Protein AF-A0A969V0Q2-F1 (afdb_monomer)

Mean predicted aligned error: 21.65 Å

Radius of gyration: 57.78 Å; Cα contacts (8 Å, |Δi|>4): 168; chains: 1; bounding box: 125×73×154 Å

Secondary structure (DSSP, 8-state):
--HHHHHHHHHHHHHHHHHHHHTGGG-SEEEE-TTSS-EEEE-SHHHHHHHHHHHHHHHHSS-SEEEEEE-TTS-EEEEEE--HHHHHHHHHHHHHHHHHHHHHHHHHHHHHHHHHHHHHHHHHHHHHHHHHHHHHH---EEEEEEEEEESS------TTS---HHHHHHHTS-EEEEEEEEEE--SS-HHHHHHHHHHHHHHHHHHHHS-S-B-TTS-B--HHHHHHHHHHHHHHHHHHHHHHHHHHHHHTT-----PPP----------------

Structure (mmCIF, N/CA/C/O backbone):
data_AF-A0A969V0Q2-F1
#
_entry.id   AF-A0A969V0Q2-F1
#
loop_
_atom_site.group_PDB
_atom_site.id
_atom_site.type_symbol
_atom_site.label_atom_id
_atom_site.label_alt_id
_atom_site.label_comp_id
_atom_site.label_asym_id
_atom_site.label_entity_id
_atom_site.label_seq_id
_atom_site.pdbx_PDB_ins_code
_atom_site.Cartn_x
_atom_site.Cartn_y
_atom_site.Cartn_z
_atom_site.occupancy
_atom_site.B_iso_or_equiv
_atom_site.auth_seq_id
_atom_site.auth_comp_id
_atom_site.auth_asym_id
_atom_site.auth_atom_id
_atom_site.pdbx_PDB_model_num
ATOM 1 N N . MET A 1 1 ? 72.426 48.237 -60.949 1.00 51.53 1 MET A N 1
ATOM 2 C CA . MET A 1 1 ? 72.437 47.057 -60.067 1.00 51.53 1 MET A CA 1
ATOM 3 C C . MET A 1 1 ? 71.497 47.299 -58.905 1.00 51.53 1 MET A C 1
ATOM 5 O O . MET A 1 1 ? 71.882 47.956 -57.954 1.00 51.53 1 MET A O 1
ATOM 9 N N . ASP A 1 2 ? 70.271 46.814 -58.882 1.00 53.62 2 ASP A N 1
ATOM 10 C CA . ASP A 1 2 ? 69.235 46.734 -59.914 1.00 53.62 2 ASP A CA 1
ATOM 11 C C . ASP A 1 2 ? 67.954 46.550 -59.101 1.00 53.62 2 ASP A C 1
ATOM 13 O O . ASP A 1 2 ? 67.663 45.462 -58.613 1.00 53.62 2 ASP A O 1
ATOM 17 N N . ASP A 1 3 ? 67.207 47.634 -58.911 1.00 62.72 3 ASP A N 1
ATOM 18 C CA . ASP A 1 3 ? 65.953 47.656 -58.141 1.00 62.72 3 ASP A CA 1
ATOM 19 C C . ASP A 1 3 ? 64.919 46.655 -58.703 1.00 62.72 3 ASP A C 1
ATOM 21 O O . ASP A 1 3 ? 64.040 46.148 -58.008 1.00 62.72 3 ASP A O 1
ATOM 25 N N . SER A 1 4 ? 65.070 46.319 -59.986 1.00 64.81 4 SER A N 1
ATOM 26 C CA . SER A 1 4 ? 64.317 45.290 -60.696 1.00 64.81 4 SER A CA 1
ATOM 27 C C . SER A 1 4 ? 64.669 43.864 -60.258 1.00 64.81 4 SER A C 1
ATOM 29 O O . SER A 1 4 ? 63.785 43.015 -60.246 1.00 64.81 4 SER A O 1
ATOM 31 N N . GLN A 1 5 ? 65.926 43.588 -59.889 1.00 69.94 5 GLN A N 1
ATOM 32 C CA . GLN A 1 5 ? 66.349 42.269 -59.397 1.00 69.94 5 GLN A CA 1
ATOM 33 C C . GLN A 1 5 ? 65.816 42.021 -57.981 1.00 69.94 5 GLN A C 1
ATOM 35 O O . GLN A 1 5 ? 65.304 40.943 -57.700 1.00 69.94 5 GLN A O 1
ATOM 40 N N . LEU A 1 6 ? 65.816 43.056 -57.136 1.00 70.69 6 LEU A N 1
ATOM 41 C CA . LEU A 1 6 ? 65.281 42.993 -55.773 1.00 70.69 6 LEU A CA 1
ATOM 42 C C . LEU A 1 6 ? 63.767 42.714 -55.758 1.00 70.69 6 LEU A C 1
ATOM 44 O O . LEU A 1 6 ? 63.297 41.851 -55.020 1.00 70.69 6 LEU A O 1
ATOM 48 N N . LYS A 1 7 ? 63.006 43.364 -56.650 1.00 77.38 7 LYS A N 1
ATOM 49 C CA . LYS A 1 7 ? 61.568 43.088 -56.833 1.00 77.38 7 LYS A CA 1
ATOM 50 C C . LYS A 1 7 ? 61.299 41.694 -57.405 1.00 77.38 7 LYS A C 1
ATOM 52 O O . LYS A 1 7 ? 60.293 41.077 -57.059 1.00 77.38 7 LYS A O 1
ATOM 57 N N . LEU A 1 8 ? 62.176 41.193 -58.278 1.00 75.69 8 LEU A N 1
ATOM 58 C CA . LEU A 1 8 ? 62.055 39.846 -58.837 1.00 75.69 8 LEU A CA 1
ATOM 59 C C . LEU A 1 8 ? 62.239 38.779 -57.748 1.00 75.69 8 LEU A C 1
ATOM 61 O O . LEU A 1 8 ? 61.455 37.833 -57.683 1.00 75.69 8 LEU A O 1
ATOM 65 N N . ASP A 1 9 ? 63.216 38.965 -56.861 1.00 80.00 9 ASP A N 1
ATOM 66 C CA . ASP A 1 9 ? 63.478 38.052 -55.747 1.00 80.00 9 ASP A CA 1
ATOM 67 C C . ASP A 1 9 ? 62.336 38.044 -54.720 1.00 80.00 9 ASP A C 1
ATOM 69 O O . ASP A 1 9 ? 61.943 36.978 -54.238 1.00 80.00 9 ASP A O 1
ATOM 73 N N . GLU A 1 10 ? 61.728 39.201 -54.439 1.00 80.81 10 GLU A N 1
ATOM 74 C CA . GLU A 1 10 ? 60.534 39.291 -53.589 1.00 80.81 10 GLU A CA 1
ATOM 75 C C . GLU A 1 10 ? 59.325 38.563 -54.199 1.00 80.81 10 GLU A C 1
ATOM 77 O O . GLU A 1 10 ? 58.624 37.821 -53.501 1.00 80.81 10 GLU A O 1
ATOM 82 N N . ILE A 1 11 ? 59.102 38.709 -55.510 1.00 80.00 11 ILE A N 1
ATOM 83 C CA . ILE A 1 11 ? 58.030 38.003 -56.227 1.00 80.00 11 ILE A CA 1
ATOM 84 C C . ILE A 1 11 ? 58.283 36.492 -56.231 1.00 80.00 11 ILE A C 1
ATOM 86 O O . ILE A 1 11 ? 57.359 35.715 -55.982 1.00 80.00 11 ILE A O 1
ATOM 90 N N . LEU A 1 12 ? 59.523 36.052 -56.452 1.00 80.69 12 LEU A N 1
ATOM 91 C CA . LEU A 1 12 ? 59.890 34.634 -56.399 1.00 80.69 12 LEU A CA 1
ATOM 92 C C . LEU A 1 12 ? 59.726 34.052 -54.989 1.00 80.69 12 LEU A C 1
ATOM 94 O O . LEU A 1 12 ? 59.272 32.915 -54.843 1.00 80.69 12 LEU A O 1
ATOM 98 N N . ALA A 1 13 ? 60.034 34.821 -53.943 1.00 79.06 13 ALA A N 1
ATOM 99 C CA . ALA A 1 13 ? 59.807 34.414 -52.560 1.00 79.06 13 ALA A CA 1
ATOM 100 C C . ALA A 1 13 ? 58.309 34.286 -52.233 1.00 79.06 13 ALA A C 1
ATOM 102 O O . ALA A 1 13 ? 57.905 33.327 -51.567 1.00 79.06 13 ALA A O 1
ATOM 103 N N . LEU A 1 14 ? 57.474 35.206 -52.730 1.00 78.31 14 LEU A N 1
ATOM 104 C CA . LEU A 1 14 ? 56.016 35.129 -52.604 1.00 78.31 14 LEU A CA 1
ATOM 105 C C . LEU A 1 14 ? 55.442 33.934 -53.367 1.00 78.31 14 LEU A C 1
ATOM 107 O O . LEU A 1 14 ? 54.652 33.180 -52.800 1.00 78.31 14 LEU A O 1
ATOM 111 N N . LEU A 1 15 ? 55.886 33.704 -54.604 1.00 75.12 15 LEU A N 1
ATOM 112 C CA . LEU A 1 15 ? 55.474 32.551 -55.405 1.00 75.12 15 LEU A CA 1
ATOM 113 C C . LEU A 1 15 ? 55.859 31.230 -54.738 1.00 75.12 15 LEU A C 1
ATOM 115 O O . LEU A 1 15 ? 55.030 30.329 -54.676 1.00 75.12 15 LEU A O 1
ATOM 119 N N . ARG A 1 16 ? 57.061 31.123 -54.158 1.00 72.94 16 ARG A N 1
ATOM 120 C CA . ARG A 1 16 ? 57.473 29.938 -53.386 1.00 72.94 16 ARG A CA 1
ATOM 121 C C . ARG A 1 16 ? 56.648 29.747 -52.118 1.00 72.94 16 ARG A C 1
ATOM 123 O O . ARG A 1 16 ? 56.310 28.617 -51.786 1.00 72.94 16 ARG A O 1
ATOM 130 N N . ARG A 1 17 ? 56.285 30.821 -51.407 1.00 72.75 17 ARG A N 1
ATOM 131 C CA . ARG A 1 17 ? 55.377 30.719 -50.250 1.00 72.75 17 ARG A CA 1
ATOM 132 C C . ARG A 1 17 ? 53.997 30.241 -50.673 1.00 72.75 17 ARG A C 1
ATOM 134 O O . ARG A 1 17 ? 53.459 29.353 -50.024 1.00 72.75 17 ARG A O 1
ATOM 141 N N . ILE A 1 18 ? 53.445 30.779 -51.757 1.00 66.31 18 ILE A N 1
ATOM 142 C CA . ILE A 1 18 ? 52.151 30.348 -52.295 1.00 66.31 18 ILE A CA 1
ATOM 143 C C . ILE A 1 18 ? 52.229 28.881 -52.744 1.00 66.31 18 ILE A C 1
ATOM 145 O O . ILE A 1 18 ? 51.390 28.087 -52.333 1.00 66.31 18 ILE A O 1
ATOM 149 N N . ALA A 1 19 ? 53.273 28.492 -53.482 1.00 63.47 19 ALA A N 1
ATOM 150 C CA . ALA A 1 19 ? 53.503 27.113 -53.920 1.00 63.47 19 ALA A CA 1
ATOM 151 C C . ALA A 1 19 ? 53.618 26.135 -52.740 1.00 63.47 19 ALA A C 1
ATOM 153 O O . ALA A 1 19 ? 52.960 25.097 -52.745 1.00 63.47 19 ALA A O 1
ATOM 154 N N . LYS A 1 20 ? 54.355 26.509 -51.687 1.00 66.88 20 LYS A N 1
ATOM 155 C CA . LYS A 1 20 ? 54.463 25.732 -50.445 1.00 66.88 20 LYS A CA 1
ATOM 156 C C . LYS A 1 20 ? 53.137 25.649 -49.684 1.00 66.88 20 LYS A C 1
ATOM 158 O O . LYS A 1 20 ? 52.823 24.610 -49.123 1.00 66.88 20 LYS A O 1
ATOM 163 N N . THR A 1 21 ? 52.350 26.725 -49.667 1.00 61.00 21 THR A N 1
ATOM 164 C CA . THR A 1 21 ? 51.043 26.756 -48.978 1.00 61.00 21 THR A CA 1
ATOM 165 C C . THR A 1 21 ? 49.995 25.920 -49.718 1.00 61.00 21 THR A C 1
ATOM 167 O O . THR A 1 21 ? 49.127 25.326 -49.091 1.00 61.00 21 THR A O 1
ATOM 170 N N . ILE A 1 22 ? 50.090 25.851 -51.049 1.00 61.09 22 ILE A N 1
ATOM 171 C CA . ILE A 1 22 ? 49.224 25.034 -51.914 1.00 61.09 22 ILE A CA 1
ATOM 172 C C . ILE A 1 22 ? 49.752 23.586 -52.031 1.00 61.09 22 ILE A C 1
ATOM 174 O O . ILE A 1 22 ? 49.060 22.722 -52.558 1.00 61.09 22 ILE A O 1
ATOM 178 N N . GLY A 1 23 ? 50.950 23.291 -51.514 1.00 59.97 23 GLY A N 1
ATOM 179 C CA . GLY A 1 23 ? 51.536 21.947 -51.522 1.00 59.97 23 GLY A CA 1
ATOM 180 C C . GLY A 1 23 ? 52.038 21.491 -52.895 1.00 59.97 23 GLY A C 1
ATOM 181 O O . GLY A 1 23 ? 52.120 20.296 -53.145 1.00 59.97 23 GLY A O 1
ATOM 182 N N . VAL A 1 24 ? 52.366 22.419 -53.803 1.00 62.16 24 VAL A N 1
ATOM 183 C CA . VAL A 1 24 ? 52.798 22.106 -55.182 1.00 62.16 24 VAL A CA 1
ATOM 184 C C . VAL A 1 24 ? 54.114 21.315 -55.207 1.00 62.16 24 VAL A C 1
ATOM 186 O O . VAL A 1 24 ? 54.301 20.481 -56.087 1.00 62.16 24 VAL A O 1
ATOM 189 N N . ASP A 1 25 ? 54.987 21.526 -54.218 1.00 62.66 25 ASP A N 1
ATOM 190 C CA . ASP A 1 25 ? 56.293 20.858 -54.104 1.00 62.66 25 ASP A CA 1
ATOM 191 C C . ASP A 1 25 ? 56.187 19.352 -53.771 1.00 62.66 25 ASP A C 1
ATOM 193 O O . ASP A 1 25 ? 57.164 18.619 -53.913 1.00 62.66 25 ASP A O 1
ATOM 197 N N . GLU A 1 26 ? 55.017 18.881 -53.324 1.00 64.69 26 GLU A N 1
ATOM 198 C CA . GLU A 1 26 ? 54.773 17.486 -52.921 1.00 64.69 26 GLU A CA 1
ATOM 199 C C . GLU A 1 26 ? 54.197 16.625 -54.064 1.00 64.69 26 GLU A C 1
ATOM 201 O O . GLU A 1 26 ? 53.959 15.428 -53.888 1.00 64.69 26 GLU A O 1
ATOM 206 N N . PHE A 1 27 ? 54.005 17.217 -55.249 1.00 66.75 27 PHE A N 1
ATOM 207 C CA . PHE A 1 27 ? 53.516 16.545 -56.452 1.00 66.75 27 PHE A CA 1
ATOM 208 C C . PHE A 1 27 ? 54.593 16.506 -57.555 1.00 66.75 27 PHE A C 1
ATOM 210 O O . PHE A 1 27 ? 55.380 17.443 -57.683 1.00 66.75 27 PHE A O 1
ATOM 217 N N . PRO A 1 28 ? 54.632 15.457 -58.401 1.00 67.06 28 PRO A N 1
ATOM 218 C CA . PRO A 1 28 ? 53.663 14.366 -58.497 1.00 67.06 28 PRO A CA 1
ATOM 219 C C . PRO A 1 28 ? 53.817 13.287 -57.413 1.00 67.06 28 PRO A C 1
ATOM 221 O O . PRO A 1 28 ? 54.925 12.856 -57.101 1.00 67.06 28 PRO A O 1
ATOM 224 N N . ALA A 1 29 ? 52.686 12.791 -56.904 1.00 69.31 29 ALA A N 1
ATOM 225 C CA . ALA A 1 29 ? 52.623 11.684 -55.950 1.00 69.31 29 ALA A CA 1
ATOM 226 C C . ALA A 1 29 ? 52.113 10.409 -56.639 1.00 69.31 29 ALA A C 1
ATOM 228 O O . ALA A 1 29 ? 51.117 10.440 -57.360 1.00 69.31 29 ALA A O 1
ATOM 229 N N . ASN A 1 30 ? 52.774 9.273 -56.410 1.00 75.38 30 ASN A N 1
ATOM 230 C CA . ASN A 1 30 ? 52.319 7.973 -56.910 1.00 75.38 30 ASN A CA 1
ATOM 231 C C . ASN A 1 30 ? 51.470 7.285 -55.840 1.00 75.38 30 ASN A C 1
ATOM 233 O O . ASN A 1 30 ? 51.997 6.905 -54.795 1.00 75.38 30 ASN A O 1
ATOM 237 N N . LEU A 1 31 ? 50.174 7.112 -56.105 1.00 72.25 31 LEU A N 1
ATOM 238 C CA . LEU A 1 31 ? 49.232 6.474 -55.184 1.00 72.25 31 LEU A CA 1
ATOM 239 C C . LEU A 1 31 ? 48.579 5.247 -55.829 1.00 72.25 31 LEU A C 1
ATOM 241 O O . LEU A 1 31 ? 48.317 5.216 -57.032 1.00 72.25 31 LEU A O 1
ATOM 245 N N . GLN A 1 32 ? 48.307 4.229 -55.015 1.00 72.12 32 GLN A N 1
ATOM 246 C CA . GLN A 1 32 ? 47.619 3.007 -55.430 1.00 72.12 32 GLN A CA 1
ATOM 247 C C . GLN A 1 32 ? 46.122 3.116 -55.112 1.00 72.12 32 GLN A C 1
ATOM 249 O O . GLN A 1 32 ? 45.754 3.598 -54.039 1.00 72.12 32 GLN A O 1
ATOM 254 N N . LEU A 1 33 ? 45.247 2.678 -56.025 1.00 67.38 33 LEU A N 1
ATOM 255 C CA . LEU A 1 33 ? 43.812 2.581 -55.725 1.00 67.38 33 LEU A CA 1
ATOM 256 C C . LEU A 1 33 ? 43.536 1.481 -54.695 1.00 67.38 33 LEU A C 1
ATOM 258 O O . LEU A 1 33 ? 44.076 0.384 -54.793 1.00 67.38 33 LEU A O 1
ATOM 262 N N . LEU A 1 34 ? 42.586 1.727 -53.788 1.00 62.06 34 LEU A N 1
ATOM 263 C CA . LEU A 1 34 ? 42.110 0.712 -52.835 1.00 62.06 34 LEU A CA 1
ATOM 264 C C . LEU A 1 34 ? 41.379 -0.460 -53.517 1.00 62.06 34 LEU A C 1
ATOM 266 O O . LEU A 1 34 ? 41.235 -1.527 -52.931 1.00 62.06 34 LEU A O 1
ATOM 270 N N . THR A 1 35 ? 40.901 -0.266 -54.750 1.00 58.50 35 THR A N 1
ATOM 271 C CA . THR A 1 35 ? 40.083 -1.232 -55.502 1.00 58.50 35 THR A CA 1
ATOM 272 C C . THR A 1 35 ? 40.790 -1.853 -56.718 1.00 58.50 35 THR A C 1
ATOM 274 O O . THR A 1 35 ? 40.138 -2.559 -57.487 1.00 58.50 35 THR A O 1
ATOM 277 N N . GLY A 1 36 ? 42.105 -1.654 -56.906 1.00 58.72 36 GLY A N 1
ATOM 278 C CA . GLY A 1 36 ? 42.845 -2.325 -57.986 1.00 58.72 36 GLY A CA 1
ATOM 279 C C . GLY A 1 36 ? 44.372 -2.164 -57.966 1.00 58.72 36 GLY A C 1
ATOM 280 O O . GLY A 1 36 ? 44.913 -1.237 -57.374 1.00 58.72 36 GLY A O 1
ATOM 281 N N . ASP A 1 37 ? 45.068 -3.044 -58.694 1.00 52.56 37 ASP A N 1
ATOM 282 C CA . ASP A 1 37 ? 46.540 -3.187 -58.699 1.00 52.56 37 ASP A CA 1
ATOM 283 C C . ASP A 1 37 ? 47.300 -2.160 -59.568 1.00 52.56 37 ASP A C 1
ATOM 285 O O . ASP A 1 37 ? 48.420 -2.413 -60.014 1.00 52.56 37 ASP A O 1
ATOM 289 N N . ARG A 1 38 ? 46.709 -0.996 -59.869 1.00 65.25 38 ARG A N 1
ATOM 290 C CA . ARG A 1 38 ? 47.348 0.024 -60.723 1.00 65.25 38 ARG A CA 1
ATOM 291 C C . ARG A 1 38 ? 47.733 1.262 -59.917 1.00 65.25 38 ARG A C 1
ATOM 293 O O . ARG A 1 38 ? 46.874 1.909 -59.322 1.00 65.25 38 ARG A O 1
ATOM 300 N N . ASN A 1 39 ? 49.019 1.611 -59.965 1.00 74.25 39 ASN A N 1
ATOM 301 C CA . ASN A 1 39 ? 49.536 2.877 -59.448 1.00 74.25 39 ASN A CA 1
ATOM 302 C C . ASN A 1 39 ? 49.181 4.009 -60.416 1.00 74.25 39 ASN A C 1
ATOM 304 O O . ASN A 1 39 ? 49.470 3.918 -61.611 1.00 74.25 39 ASN A O 1
ATOM 308 N N . ILE A 1 40 ? 48.564 5.068 -59.896 1.00 75.44 40 ILE A N 1
ATOM 309 C CA . ILE A 1 40 ? 48.252 6.286 -60.643 1.00 75.44 40 ILE A CA 1
ATOM 310 C C . ILE A 1 40 ? 49.154 7.404 -60.125 1.00 75.44 40 ILE A C 1
ATOM 312 O O . ILE A 1 40 ? 49.267 7.628 -58.919 1.00 75.44 40 ILE A O 1
ATOM 316 N N . MET A 1 41 ? 49.806 8.097 -61.055 1.00 78.31 41 MET A N 1
ATOM 317 C CA . MET A 1 41 ? 50.577 9.298 -60.765 1.00 78.31 41 MET A CA 1
ATOM 318 C C . MET A 1 41 ? 49.629 10.495 -60.732 1.00 78.31 41 MET A C 1
ATOM 320 O O . MET A 1 41 ? 48.942 10.760 -61.717 1.00 78.31 41 MET A O 1
ATOM 324 N N . ILE A 1 42 ? 49.592 11.203 -59.608 1.00 76.81 42 ILE A N 1
ATOM 325 C CA . ILE A 1 42 ? 48.764 12.389 -59.406 1.00 76.81 42 ILE A CA 1
ATOM 326 C C . ILE A 1 42 ? 49.667 13.627 -59.484 1.00 76.81 42 ILE A C 1
ATOM 328 O O . ILE A 1 42 ? 50.544 13.774 -58.634 1.00 76.81 42 ILE A O 1
ATOM 332 N N . PRO A 1 43 ? 49.489 14.510 -60.479 1.00 69.88 43 PRO A N 1
ATOM 333 C CA . PRO A 1 43 ? 50.358 15.653 -60.736 1.00 69.88 43 PRO A CA 1
ATOM 334 C C . PRO A 1 43 ? 50.025 16.904 -59.914 1.00 69.88 43 PRO A C 1
ATOM 336 O O . PRO A 1 43 ? 50.841 17.820 -59.881 1.00 69.88 43 PRO A O 1
ATOM 339 N N . ASN A 1 44 ? 48.845 16.999 -59.292 1.00 72.19 44 ASN A N 1
ATOM 340 C CA . ASN A 1 44 ? 48.420 18.205 -58.578 1.00 72.19 44 ASN A CA 1
ATOM 341 C C . ASN A 1 44 ? 47.433 17.911 -57.428 1.00 72.19 44 ASN A C 1
ATOM 343 O O . ASN A 1 44 ? 46.787 16.862 -57.374 1.00 72.19 44 ASN A O 1
ATOM 347 N N . LEU A 1 45 ? 47.295 18.876 -56.513 1.00 70.94 45 LEU A N 1
ATOM 348 C CA . LEU A 1 45 ? 46.423 18.773 -55.339 1.00 70.94 45 LEU A CA 1
ATOM 349 C C . LEU A 1 45 ? 44.926 18.584 -55.676 1.00 70.94 45 LEU A C 1
ATOM 351 O O . LEU A 1 45 ? 44.285 17.754 -55.029 1.00 70.94 45 LEU A O 1
ATOM 355 N N . PRO A 1 46 ? 44.332 19.279 -56.669 1.00 74.69 46 PRO A N 1
ATOM 356 C CA . PRO A 1 46 ? 42.941 19.032 -57.054 1.00 74.69 46 PRO A CA 1
ATOM 357 C C . PRO A 1 46 ? 42.677 17.588 -57.501 1.00 74.69 46 PRO A C 1
ATOM 359 O O . PRO A 1 46 ? 41.653 17.010 -57.136 1.00 74.69 46 PRO A O 1
ATOM 362 N N . GLU A 1 47 ? 43.605 16.975 -58.239 1.00 69.00 47 GLU A N 1
ATOM 363 C CA . GLU A 1 47 ? 43.502 15.570 -58.642 1.00 69.00 47 GLU A CA 1
ATOM 364 C C . GLU A 1 47 ? 43.678 14.613 -57.457 1.00 69.00 47 GLU A C 1
ATOM 366 O O . GLU A 1 47 ? 43.031 13.566 -57.431 1.00 69.00 47 GLU A O 1
ATOM 371 N N . LEU A 1 48 ? 44.456 14.988 -56.434 1.00 73.88 48 LEU A N 1
ATOM 372 C CA . LEU A 1 48 ? 44.529 14.233 -55.179 1.00 73.88 48 LEU A CA 1
ATOM 373 C C . LEU A 1 48 ? 43.197 14.264 -54.426 1.00 73.88 48 LEU A C 1
ATOM 375 O O . LEU A 1 48 ? 42.720 13.225 -53.978 1.00 73.88 48 LEU A O 1
ATOM 379 N N . ILE A 1 49 ? 42.570 15.436 -54.313 1.00 74.12 49 ILE A N 1
ATOM 380 C CA . ILE A 1 49 ? 41.256 15.572 -53.671 1.00 74.12 49 ILE A CA 1
ATOM 381 C C . ILE A 1 49 ? 40.216 14.749 -54.439 1.00 74.12 49 ILE A C 1
ATOM 383 O O . ILE A 1 49 ? 39.463 13.990 -53.832 1.00 74.12 49 ILE A O 1
ATOM 387 N N . LEU A 1 50 ? 40.218 14.823 -55.773 1.00 72.88 50 LEU A N 1
ATOM 388 C CA . LEU A 1 50 ? 39.344 14.007 -56.615 1.00 72.88 50 LEU A CA 1
ATOM 389 C C . LEU A 1 50 ? 39.601 12.505 -56.421 1.00 72.88 50 LEU A C 1
ATOM 391 O O . LEU A 1 50 ? 38.656 11.720 -56.367 1.00 72.88 50 LEU A O 1
ATOM 395 N N . PHE A 1 51 ? 40.864 12.094 -56.298 1.00 74.44 51 PHE A N 1
ATOM 396 C CA . PHE A 1 51 ? 41.243 10.711 -56.024 1.00 74.44 51 PHE A CA 1
ATOM 397 C C . PHE A 1 51 ? 40.742 10.239 -54.656 1.00 74.44 51 PHE A C 1
ATOM 399 O O . PHE A 1 51 ? 40.190 9.143 -54.558 1.00 74.44 51 PHE A O 1
ATOM 406 N N . VAL A 1 52 ? 40.876 11.056 -53.610 1.00 76.00 52 VAL A N 1
ATOM 407 C CA . VAL A 1 52 ? 40.362 10.740 -52.269 1.00 76.00 52 VAL A CA 1
ATOM 408 C C . VAL A 1 52 ? 38.840 10.622 -52.296 1.00 76.00 52 VAL A C 1
ATOM 410 O O . VAL A 1 52 ? 38.309 9.621 -51.824 1.00 76.00 52 VAL A O 1
ATOM 413 N N . VAL A 1 53 ? 38.139 11.570 -52.924 1.00 73.00 53 VAL A N 1
ATOM 414 C CA . VAL A 1 53 ? 36.674 11.531 -53.062 1.00 73.00 53 VAL A CA 1
ATOM 415 C C . VAL A 1 53 ? 36.224 10.291 -53.835 1.00 73.00 53 VAL A C 1
ATOM 417 O O . VAL A 1 53 ? 35.298 9.624 -53.397 1.00 73.00 53 VAL A O 1
ATOM 420 N N . ARG A 1 54 ? 36.907 9.917 -54.925 1.00 67.44 54 ARG A N 1
ATOM 421 C CA . ARG A 1 54 ? 36.605 8.689 -55.682 1.00 67.44 54 ARG A CA 1
ATOM 422 C C . ARG A 1 54 ? 36.849 7.413 -54.886 1.00 67.44 54 ARG A C 1
ATOM 424 O O . ARG A 1 54 ? 36.104 6.459 -55.052 1.00 67.44 54 ARG A O 1
ATOM 431 N N . ASN A 1 55 ? 37.889 7.361 -54.056 1.00 69.06 55 ASN A N 1
ATOM 432 C CA . ASN A 1 55 ? 38.142 6.188 -53.218 1.00 69.06 55 ASN A CA 1
ATOM 433 C C . ASN A 1 55 ? 37.146 6.101 -52.055 1.00 69.06 55 ASN A C 1
ATOM 435 O O . ASN A 1 55 ? 36.709 5.001 -51.731 1.00 69.06 55 ASN A O 1
ATOM 439 N N . ILE A 1 56 ? 36.749 7.237 -51.471 1.00 68.62 56 ILE A N 1
ATOM 440 C CA . ILE A 1 56 ? 35.668 7.289 -50.481 1.00 68.62 56 ILE A CA 1
ATOM 441 C C . ILE A 1 56 ? 34.367 6.828 -51.134 1.00 68.62 56 ILE A C 1
ATOM 443 O O . ILE A 1 56 ? 33.772 5.890 -50.628 1.00 68.62 56 ILE A O 1
ATOM 447 N N . ASP A 1 57 ? 34.002 7.375 -52.296 1.00 63.25 57 ASP A N 1
ATOM 448 C CA . ASP A 1 57 ? 32.822 6.972 -53.072 1.00 63.25 57 ASP A CA 1
ATOM 449 C C . ASP A 1 57 ? 32.878 5.497 -53.508 1.00 63.25 57 ASP A C 1
ATOM 451 O O . ASP A 1 57 ? 31.877 4.797 -53.489 1.00 63.25 57 ASP A O 1
ATOM 455 N N . ALA A 1 58 ? 34.053 4.948 -53.818 1.00 61.81 58 ALA A N 1
ATOM 456 C CA . ALA A 1 58 ? 34.191 3.524 -54.129 1.00 61.81 58 ALA A CA 1
ATOM 457 C C . ALA A 1 58 ? 33.975 2.611 -52.904 1.00 61.81 58 ALA A C 1
ATOM 459 O O . ALA A 1 58 ? 33.513 1.478 -53.067 1.00 61.81 58 ALA A O 1
ATOM 460 N N . VAL A 1 59 ? 34.306 3.085 -51.697 1.00 62.78 59 VAL A N 1
ATOM 461 C CA . VAL A 1 59 ? 34.079 2.378 -50.424 1.00 62.78 59 VAL A CA 1
ATOM 462 C C . VAL A 1 59 ? 32.645 2.585 -49.924 1.00 62.78 59 VAL A C 1
ATOM 464 O O . VAL A 1 59 ? 32.036 1.650 -49.412 1.00 62.78 59 VAL A O 1
ATOM 467 N N . SER A 1 60 ? 32.086 3.781 -50.104 1.00 64.19 60 SER A N 1
ATOM 468 C CA . SER A 1 60 ? 30.748 4.161 -49.650 1.00 64.19 60 SER A CA 1
ATOM 469 C C . SER A 1 60 ? 29.652 3.973 -50.698 1.00 64.19 60 SER A C 1
ATOM 471 O O . SER A 1 60 ? 28.491 4.124 -50.358 1.00 64.19 60 SER A O 1
ATOM 473 N N . GLY A 1 61 ? 29.979 3.680 -51.957 1.00 55.72 61 GLY A N 1
ATOM 474 C CA . GLY A 1 61 ? 29.029 3.645 -53.079 1.00 55.72 61 GLY A CA 1
ATOM 475 C C . GLY A 1 61 ? 28.610 2.244 -53.523 1.00 55.72 61 GLY A C 1
ATOM 476 O O . GLY A 1 61 ? 27.656 2.100 -54.284 1.00 55.72 61 GLY A O 1
ATOM 477 N N . LYS A 1 62 ? 29.269 1.180 -53.043 1.00 59.69 62 LYS A N 1
ATOM 478 C CA . LYS A 1 62 ? 28.837 -0.206 -53.302 1.00 59.69 62 LYS A CA 1
ATOM 479 C C . LYS A 1 62 ? 27.891 -0.696 -52.208 1.00 59.69 62 LYS A C 1
ATOM 481 O O . LYS A 1 62 ? 28.235 -1.577 -51.427 1.00 59.69 62 LYS A O 1
ATOM 486 N N . TRP A 1 63 ? 26.691 -0.125 -52.200 1.00 56.12 63 TRP A N 1
ATOM 487 C CA . TRP A 1 63 ? 25.541 -0.620 -51.445 1.00 56.12 63 TRP A CA 1
ATOM 488 C C . TRP A 1 63 ? 24.445 -1.081 -52.409 1.00 56.12 63 TRP A C 1
ATOM 490 O O . TRP A 1 63 ? 24.272 -0.465 -53.462 1.00 56.12 63 TRP A O 1
ATOM 500 N N . PRO A 1 64 ? 23.687 -2.140 -52.078 1.00 60.16 64 PRO A N 1
ATOM 501 C CA . PRO A 1 64 ? 23.768 -2.961 -50.864 1.00 60.16 64 PRO A CA 1
ATOM 502 C C . PRO A 1 64 ? 24.927 -3.978 -50.879 1.00 60.16 64 PRO A C 1
ATOM 504 O O . PRO A 1 64 ? 25.307 -4.494 -51.932 1.00 60.16 64 PRO A O 1
ATOM 507 N N . LEU A 1 65 ? 25.463 -4.302 -49.697 1.00 58.97 65 LEU A N 1
ATOM 508 C CA . LEU A 1 65 ? 26.434 -5.386 -49.505 1.00 58.97 65 LEU A CA 1
ATOM 509 C C . LEU A 1 65 ? 25.685 -6.697 -49.239 1.00 58.97 65 LEU A C 1
ATOM 511 O O . LEU A 1 65 ? 24.978 -6.830 -48.241 1.00 58.97 65 LEU A O 1
ATOM 515 N N . GLU A 1 66 ? 25.847 -7.680 -50.124 1.00 63.31 66 GLU A N 1
ATOM 516 C CA . GLU A 1 66 ? 25.282 -9.021 -49.951 1.00 63.31 66 GLU A CA 1
ATOM 517 C C . GLU A 1 66 ? 26.331 -9.953 -49.325 1.00 63.31 66 GLU A C 1
ATOM 519 O O . GLU A 1 66 ? 27.255 -10.414 -49.996 1.00 63.31 66 GLU A O 1
ATOM 524 N N . ALA A 1 67 ? 26.199 -10.245 -48.029 1.00 63.00 67 ALA A N 1
ATOM 525 C CA . ALA A 1 67 ? 27.056 -11.198 -47.329 1.00 63.00 67 ALA A CA 1
ATOM 526 C C . ALA A 1 67 ? 26.356 -12.562 -47.239 1.00 63.00 67 ALA A C 1
ATOM 528 O O . ALA A 1 67 ? 25.274 -12.686 -46.665 1.00 63.00 67 ALA A O 1
ATOM 529 N N . ARG A 1 68 ? 26.962 -13.615 -47.800 1.00 64.25 68 ARG A N 1
ATOM 530 C CA . ARG A 1 68 ? 26.482 -14.994 -47.617 1.00 64.25 68 ARG A CA 1
ATOM 531 C C . ARG A 1 68 ? 27.044 -15.535 -46.309 1.00 64.25 68 ARG A C 1
ATOM 533 O O . ARG A 1 68 ? 28.252 -15.713 -46.190 1.00 64.25 68 ARG A O 1
ATOM 540 N N . MET A 1 69 ? 26.178 -15.793 -45.334 1.00 62.38 69 MET A N 1
ATOM 541 C CA . MET A 1 69 ? 26.554 -16.440 -44.077 1.00 62.38 69 MET A CA 1
ATOM 542 C C . MET A 1 69 ? 25.955 -17.846 -44.028 1.00 62.38 69 MET A C 1
ATOM 544 O O . MET A 1 69 ? 24.775 -18.039 -44.323 1.00 62.38 69 MET A O 1
ATOM 548 N N . LEU A 1 70 ? 26.763 -18.833 -43.641 1.00 60.28 70 LEU A N 1
ATOM 549 C CA . LEU A 1 70 ? 26.279 -20.167 -43.291 1.00 60.28 70 LEU A CA 1
ATOM 550 C C . LEU A 1 70 ? 25.631 -20.097 -41.908 1.00 60.28 70 LEU A C 1
ATOM 552 O O . LEU A 1 70 ? 26.311 -19.895 -40.903 1.00 60.28 70 LEU A O 1
ATOM 556 N N . GLY A 1 71 ? 24.307 -20.242 -41.857 1.00 64.06 71 GLY A N 1
ATOM 557 C CA . GLY A 1 71 ? 23.589 -20.348 -40.592 1.00 64.06 71 GLY A CA 1
ATOM 558 C C . GLY A 1 71 ? 23.915 -21.659 -39.871 1.00 64.06 71 GLY A C 1
ATOM 559 O O . GLY A 1 71 ? 24.318 -22.641 -40.496 1.00 64.06 71 GLY A O 1
ATOM 560 N N . ALA A 1 72 ? 23.659 -21.713 -38.561 1.00 57.22 72 ALA A N 1
ATOM 561 C CA . ALA A 1 72 ? 23.914 -22.882 -37.703 1.00 57.22 72 ALA A CA 1
ATOM 562 C C . ALA A 1 72 ? 23.254 -24.200 -38.179 1.00 57.22 72 ALA A C 1
ATOM 564 O O . ALA A 1 72 ? 23.635 -25.278 -37.737 1.00 57.22 72 ALA A O 1
ATOM 565 N N . ASN A 1 73 ? 22.305 -24.123 -39.120 1.00 66.75 73 ASN A N 1
ATOM 566 C CA . ASN A 1 73 ? 21.595 -25.258 -39.716 1.00 66.75 73 ASN A CA 1
ATOM 567 C C . ASN A 1 73 ? 22.159 -25.682 -41.092 1.00 66.75 73 ASN A C 1
ATOM 569 O O . ASN A 1 73 ? 21.494 -26.418 -41.820 1.00 66.75 73 ASN A O 1
ATOM 573 N N . GLY A 1 74 ? 23.329 -25.173 -41.500 1.00 68.12 74 GLY A N 1
ATOM 574 C CA . GLY A 1 74 ? 23.982 -25.510 -42.773 1.00 68.12 74 GLY A CA 1
ATOM 575 C C . GLY A 1 74 ? 23.333 -24.904 -44.026 1.00 68.12 74 GLY A C 1
ATOM 576 O O . GLY A 1 74 ? 23.722 -25.247 -45.138 1.00 68.12 74 GLY A O 1
ATOM 577 N N . LYS A 1 75 ? 22.348 -24.009 -43.873 1.00 65.50 75 LYS A N 1
ATOM 578 C CA . LYS A 1 75 ? 21.734 -23.267 -44.986 1.00 65.50 75 LYS A CA 1
ATOM 579 C C . LYS A 1 75 ? 22.409 -21.908 -45.150 1.00 65.50 75 LYS A C 1
ATOM 581 O O . LYS A 1 75 ? 22.553 -21.171 -44.173 1.00 65.50 75 LYS A O 1
ATOM 586 N N . GLU A 1 76 ? 22.795 -21.584 -46.381 1.00 65.88 76 GLU A N 1
ATOM 587 C CA . GLU A 1 76 ? 23.305 -20.262 -46.745 1.00 65.88 76 GLU A CA 1
ATOM 588 C C . GLU A 1 76 ? 22.166 -19.240 -46.707 1.00 65.88 76 GLU A C 1
ATOM 590 O O . GLU A 1 76 ? 21.180 -19.355 -47.434 1.00 65.88 76 GLU A O 1
ATOM 595 N N . THR A 1 77 ? 22.303 -18.233 -45.851 1.00 65.62 77 THR A N 1
ATOM 596 C CA . THR A 1 77 ? 21.414 -17.072 -45.803 1.00 65.62 77 THR A CA 1
ATOM 597 C C . THR A 1 77 ? 22.174 -15.854 -46.301 1.00 65.62 77 THR A C 1
ATOM 599 O O . THR A 1 77 ? 23.257 -15.541 -45.802 1.00 65.62 77 THR A O 1
ATOM 602 N N . THR A 1 78 ? 21.626 -15.180 -47.309 1.00 65.75 78 THR A N 1
ATOM 603 C CA . THR A 1 78 ? 22.186 -13.942 -47.855 1.00 65.75 78 THR A CA 1
ATOM 604 C C . THR A 1 78 ? 21.664 -12.768 -47.033 1.00 65.75 78 THR A C 1
ATOM 606 O O . THR A 1 78 ? 20.479 -12.445 -47.100 1.00 65.75 78 THR A O 1
ATOM 609 N N . LEU A 1 79 ? 22.529 -12.153 -46.229 1.00 59.47 79 LEU A N 1
ATOM 610 C CA . LEU A 1 79 ? 22.220 -10.931 -45.497 1.00 59.47 79 LEU A CA 1
ATOM 611 C C . LEU A 1 79 ? 22.476 -9.746 -46.434 1.00 59.47 79 LEU A C 1
ATOM 613 O O . LEU A 1 79 ? 23.606 -9.551 -46.886 1.00 59.47 79 LEU A O 1
ATOM 617 N N . LYS A 1 80 ? 21.431 -8.978 -46.747 1.00 64.56 80 LYS A N 1
ATOM 618 C CA . LYS A 1 80 ? 21.567 -7.707 -47.462 1.00 64.56 80 LYS A CA 1
ATOM 619 C C . LYS A 1 80 ? 21.746 -6.611 -46.427 1.00 64.56 80 LYS A C 1
ATOM 621 O O . LYS A 1 80 ? 20.823 -6.330 -45.671 1.00 64.56 80 LYS A O 1
ATOM 626 N N . LEU A 1 81 ? 22.936 -6.033 -46.370 1.00 57.28 81 LEU A N 1
ATOM 627 C CA . LEU A 1 81 ? 23.151 -4.803 -45.629 1.00 57.28 81 LEU A CA 1
ATOM 628 C C . LEU A 1 81 ? 22.806 -3.664 -46.589 1.00 57.28 81 LEU A C 1
ATOM 630 O O . LEU A 1 81 ? 23.484 -3.476 -47.601 1.00 57.28 81 LEU A O 1
ATOM 634 N N . GLU A 1 82 ? 21.700 -2.979 -46.315 1.00 63.94 82 GLU A N 1
ATOM 635 C CA . GLU A 1 82 ? 21.365 -1.703 -46.948 1.00 63.94 82 GLU A CA 1
ATOM 636 C C . GLU A 1 82 ? 22.268 -0.600 -46.374 1.00 63.94 82 GLU A C 1
ATOM 638 O O . GLU A 1 82 ? 22.932 -0.818 -45.361 1.00 63.94 82 GLU A O 1
ATOM 643 N N . ASP A 1 83 ? 22.352 0.532 -47.078 1.00 64.50 83 ASP A N 1
ATOM 644 C CA . ASP A 1 83 ? 23.269 1.655 -46.826 1.00 64.50 83 ASP A CA 1
ATOM 645 C C . ASP A 1 83 ? 23.625 1.858 -45.334 1.00 64.50 83 ASP A C 1
ATOM 647 O O . ASP A 1 83 ? 22.751 1.912 -44.465 1.00 64.50 83 ASP A O 1
ATOM 651 N N . GLN A 1 84 ? 24.921 2.014 -45.037 1.00 63.53 84 GLN A N 1
ATOM 652 C CA . GLN A 1 84 ? 25.441 2.347 -43.704 1.00 63.53 84 GLN A CA 1
ATOM 653 C C . GLN A 1 84 ? 24.696 3.519 -43.057 1.00 63.53 84 GLN A C 1
ATOM 655 O O . GLN A 1 84 ? 24.484 3.514 -41.843 1.00 63.53 84 GLN A O 1
ATOM 660 N N . SER A 1 85 ? 24.277 4.504 -43.856 1.00 59.50 85 SER A N 1
ATOM 661 C CA . SER A 1 85 ? 23.501 5.643 -43.367 1.00 59.50 85 SER A CA 1
ATOM 662 C C . SER A 1 85 ? 22.131 5.214 -42.817 1.00 59.50 85 SER A C 1
ATOM 664 O O . SER A 1 85 ? 21.729 5.660 -41.739 1.00 59.50 85 SER A O 1
ATOM 666 N N . HIS A 1 86 ? 21.460 4.275 -43.491 1.00 61.50 86 HIS A N 1
ATOM 667 C CA . HIS A 1 86 ? 20.175 3.723 -43.078 1.00 61.50 86 HIS A CA 1
ATOM 668 C C . HIS A 1 86 ? 20.324 2.877 -41.813 1.00 61.50 86 HIS A C 1
ATOM 670 O O . HIS A 1 86 ? 19.603 3.105 -40.843 1.00 61.50 86 HIS A O 1
ATOM 676 N N . ALA A 1 87 ? 21.319 1.986 -41.765 1.00 64.44 87 ALA A N 1
ATOM 677 C CA . ALA A 1 87 ? 21.587 1.157 -40.589 1.00 64.44 87 ALA A CA 1
ATOM 678 C C . ALA A 1 87 ? 21.899 1.998 -39.333 1.00 64.44 87 ALA A C 1
ATOM 680 O O . ALA A 1 87 ? 21.391 1.713 -38.250 1.00 64.44 87 ALA A O 1
ATOM 681 N N . ILE A 1 88 ? 22.686 3.075 -39.464 1.00 64.88 88 ILE A N 1
ATOM 682 C CA . ILE A 1 88 ? 22.958 4.002 -38.351 1.00 64.88 88 ILE A CA 1
ATOM 683 C C . ILE A 1 88 ? 21.684 4.749 -37.940 1.00 64.88 88 ILE A C 1
ATOM 685 O O . ILE A 1 88 ? 21.426 4.905 -36.745 1.00 64.88 88 ILE A O 1
ATOM 689 N N . SER A 1 89 ? 20.871 5.190 -38.905 1.00 62.53 89 SER A N 1
ATOM 690 C CA . SER A 1 89 ? 19.607 5.875 -38.617 1.00 62.53 89 SER A CA 1
ATOM 691 C C . SER A 1 89 ? 18.600 4.970 -37.900 1.00 62.53 89 SER A C 1
ATOM 693 O O . SER A 1 89 ? 17.937 5.417 -36.966 1.00 62.53 89 SER A O 1
ATOM 695 N N . GLU A 1 90 ? 18.545 3.688 -38.264 1.00 69.12 90 GLU A N 1
ATOM 696 C CA . GLU A 1 90 ? 17.682 2.684 -37.646 1.00 69.12 90 GLU A CA 1
ATOM 697 C C . GLU A 1 90 ? 18.136 2.373 -36.216 1.00 69.12 90 GLU A C 1
ATOM 699 O O . GLU A 1 90 ? 17.321 2.382 -35.294 1.00 69.12 90 GLU A O 1
ATOM 704 N N . VAL A 1 91 ? 19.445 2.199 -35.995 1.00 67.19 91 VAL A N 1
ATOM 705 C CA . VAL A 1 91 ? 20.010 2.026 -34.647 1.00 67.19 91 VAL A CA 1
ATOM 706 C C . VAL A 1 91 ? 19.736 3.253 -33.776 1.00 67.19 91 VAL A C 1
ATOM 708 O O . VAL A 1 91 ? 19.347 3.109 -32.618 1.00 67.19 91 VAL A O 1
ATOM 711 N N . PHE A 1 92 ? 19.889 4.465 -34.315 1.00 67.19 92 PHE A N 1
ATOM 712 C CA . PHE A 1 92 ? 19.582 5.692 -33.582 1.00 67.19 92 PHE A CA 1
ATOM 713 C C . PHE A 1 92 ? 18.087 5.811 -33.252 1.00 67.19 92 PHE A C 1
ATOM 715 O O . PHE A 1 92 ? 17.734 6.158 -32.125 1.00 67.19 92 PHE A O 1
ATOM 722 N N . ALA A 1 93 ? 17.204 5.483 -34.200 1.00 66.31 93 ALA A N 1
ATOM 723 C CA . ALA A 1 93 ? 15.763 5.460 -33.974 1.00 66.31 93 ALA A CA 1
ATOM 724 C C . ALA A 1 93 ? 15.380 4.440 -32.890 1.00 66.31 93 ALA A C 1
ATOM 726 O O . ALA A 1 93 ? 14.631 4.778 -31.974 1.00 66.31 93 ALA A O 1
ATOM 727 N N . ALA A 1 94 ? 15.952 3.233 -32.934 1.00 72.31 94 ALA A N 1
ATOM 728 C CA . ALA A 1 94 ? 15.746 2.207 -31.917 1.00 72.31 94 ALA A CA 1
ATOM 729 C C . ALA A 1 94 ? 16.226 2.669 -30.530 1.00 72.31 94 ALA A C 1
ATOM 731 O O . ALA A 1 94 ? 15.497 2.532 -29.550 1.00 72.31 94 ALA A O 1
ATOM 732 N N . LEU A 1 95 ? 17.413 3.281 -30.441 1.00 71.62 95 LEU A N 1
ATOM 733 C CA . LEU A 1 95 ? 17.935 3.840 -29.188 1.00 71.62 95 LEU A CA 1
ATOM 734 C C . LEU A 1 95 ? 17.044 4.955 -28.632 1.00 71.62 95 LEU A C 1
ATOM 736 O O . LEU A 1 95 ? 16.840 5.023 -27.421 1.00 71.62 95 LEU A O 1
ATOM 740 N N . LYS A 1 96 ? 16.489 5.808 -29.500 1.00 76.88 96 LYS A N 1
ATOM 741 C CA . LYS A 1 96 ? 15.564 6.867 -29.090 1.00 76.88 96 LYS A CA 1
ATOM 742 C C . LYS A 1 96 ? 14.271 6.294 -28.506 1.00 76.88 96 LYS A C 1
ATOM 744 O O . LYS A 1 96 ? 13.852 6.751 -27.449 1.00 76.88 96 LYS A O 1
ATOM 749 N N . VAL A 1 97 ? 13.682 5.279 -29.142 1.00 84.19 97 VAL A N 1
ATOM 750 C CA . VAL A 1 97 ? 12.484 4.597 -28.616 1.00 84.19 97 VAL A CA 1
ATOM 751 C C . VAL A 1 97 ? 12.779 3.951 -27.261 1.00 84.19 97 VAL A C 1
ATOM 753 O O . VAL A 1 97 ? 12.007 4.124 -26.326 1.00 84.19 97 VAL A O 1
ATOM 756 N N . VAL A 1 98 ? 13.931 3.286 -27.112 1.00 79.56 98 VAL A N 1
ATOM 757 C CA . VAL A 1 98 ? 14.350 2.705 -25.824 1.00 79.56 98 VAL A CA 1
ATOM 758 C C . VAL A 1 98 ? 14.515 3.778 -24.744 1.00 79.56 98 VAL A C 1
ATOM 760 O O . VAL A 1 98 ? 14.143 3.544 -23.596 1.00 79.56 98 VAL A O 1
ATOM 763 N N . ALA A 1 99 ? 15.053 4.952 -25.086 1.00 75.81 99 ALA A N 1
ATOM 764 C CA . ALA A 1 99 ? 15.167 6.067 -24.149 1.00 75.81 99 ALA A CA 1
ATOM 765 C C . ALA A 1 99 ? 13.788 6.618 -23.737 1.00 75.81 99 ALA A C 1
ATOM 767 O O . ALA A 1 99 ? 13.549 6.827 -22.550 1.00 75.81 99 ALA A O 1
ATOM 768 N N . GLU A 1 100 ? 12.864 6.789 -24.687 1.00 83.12 100 GLU A N 1
ATOM 769 C CA . GLU A 1 100 ? 11.491 7.234 -24.408 1.00 83.12 100 GLU A CA 1
ATOM 770 C C . GLU A 1 100 ? 10.720 6.218 -23.540 1.00 83.12 100 GLU A C 1
ATOM 772 O O . GLU A 1 100 ? 10.057 6.606 -22.574 1.00 83.12 100 GLU A O 1
ATOM 777 N N . ASP A 1 101 ? 10.861 4.917 -23.815 1.00 86.50 101 ASP A N 1
ATOM 778 C CA . ASP A 1 101 ? 10.282 3.843 -22.999 1.00 86.50 101 ASP A CA 1
ATOM 779 C C . ASP A 1 101 ? 10.895 3.804 -21.592 1.00 86.50 101 ASP A C 1
ATOM 781 O O . ASP A 1 101 ? 10.185 3.596 -20.601 1.00 86.50 101 ASP A O 1
ATOM 785 N N . ALA A 1 102 ? 12.205 4.044 -21.474 1.00 82.50 102 ALA A N 1
ATOM 786 C CA . ALA A 1 102 ? 12.874 4.143 -20.184 1.00 82.50 102 ALA A CA 1
ATOM 787 C C . ALA A 1 102 ? 12.312 5.317 -19.369 1.00 82.50 102 ALA A C 1
ATOM 789 O O . ALA A 1 102 ? 11.927 5.115 -18.215 1.00 82.50 102 ALA A O 1
ATOM 790 N N . ASP A 1 103 ? 12.158 6.498 -19.966 1.00 84.62 103 ASP A N 1
ATOM 791 C CA . ASP A 1 103 ? 11.570 7.665 -19.300 1.00 84.62 103 ASP A CA 1
ATOM 792 C C . ASP A 1 103 ? 10.110 7.419 -18.886 1.00 84.62 103 ASP A C 1
ATOM 794 O O . ASP A 1 103 ? 9.702 7.743 -17.763 1.00 84.62 103 ASP A O 1
ATOM 798 N N . ALA A 1 104 ? 9.309 6.790 -19.751 1.00 87.88 104 ALA A N 1
ATOM 799 C CA . ALA A 1 104 ? 7.942 6.390 -19.425 1.00 87.88 104 ALA A CA 1
ATOM 800 C C . ALA A 1 104 ? 7.904 5.394 -18.252 1.00 87.88 104 ALA A C 1
ATOM 802 O O . ALA A 1 104 ? 7.092 5.547 -17.331 1.00 87.88 104 ALA A O 1
ATOM 803 N N . SER A 1 105 ? 8.813 4.415 -18.240 1.00 86.12 105 SER A N 1
ATOM 804 C CA . SER A 1 105 ? 8.918 3.424 -17.167 1.00 86.12 105 SER A CA 1
ATOM 805 C C . SER A 1 105 ? 9.326 4.059 -15.834 1.00 86.12 105 SER A C 1
ATOM 807 O O . SER A 1 105 ? 8.716 3.764 -14.805 1.00 86.12 105 SER A O 1
ATOM 809 N N . VAL A 1 106 ? 10.277 5.001 -15.839 1.00 85.25 106 VAL A N 1
ATOM 810 C CA . VAL A 1 106 ? 10.698 5.744 -14.643 1.00 85.25 106 VAL A CA 1
ATOM 811 C C . VAL A 1 106 ? 9.531 6.558 -14.094 1.00 85.25 106 VAL A C 1
ATOM 813 O O . VAL A 1 106 ? 9.250 6.500 -12.897 1.00 85.25 106 VAL A O 1
ATOM 816 N N . ASN A 1 107 ? 8.789 7.252 -14.956 1.00 85.75 107 ASN A N 1
ATOM 817 C CA . ASN A 1 107 ? 7.613 8.017 -14.543 1.00 85.75 107 ASN A CA 1
ATOM 818 C C . ASN A 1 107 ? 6.522 7.129 -13.922 1.00 85.75 107 ASN A C 1
ATOM 820 O O . ASN A 1 107 ? 5.926 7.499 -12.905 1.00 85.75 107 ASN A O 1
ATOM 824 N N . ALA A 1 108 ? 6.274 5.947 -14.491 1.00 85.50 108 ALA A N 1
ATOM 825 C CA . ALA A 1 108 ? 5.345 4.976 -13.920 1.00 85.50 108 ALA A CA 1
ATOM 826 C C . ALA A 1 108 ? 5.829 4.463 -12.553 1.00 85.50 108 ALA A C 1
ATOM 828 O O . ALA A 1 108 ? 5.051 4.420 -11.599 1.00 85.50 108 ALA A O 1
ATOM 829 N N . LEU A 1 109 ? 7.120 4.143 -12.424 1.00 83.56 109 LEU A N 1
ATOM 830 C CA . LEU A 1 109 ? 7.722 3.682 -11.172 1.00 83.56 109 LEU A CA 1
ATOM 831 C C . LEU A 1 109 ? 7.671 4.745 -10.072 1.00 83.56 109 LEU A C 1
ATOM 833 O O . LEU A 1 109 ? 7.357 4.413 -8.931 1.00 83.56 109 LEU A O 1
ATOM 837 N N . VAL A 1 110 ? 7.917 6.017 -10.393 1.00 86.50 110 VAL A N 1
ATOM 838 C CA . VAL A 1 110 ? 7.809 7.121 -9.425 1.00 86.50 110 VAL A CA 1
ATOM 839 C C . VAL A 1 110 ? 6.370 7.265 -8.918 1.00 86.50 110 VAL A C 1
ATOM 841 O O . VAL A 1 110 ? 6.159 7.424 -7.714 1.00 86.50 110 VAL A O 1
ATOM 844 N N . ARG A 1 111 ? 5.367 7.147 -9.800 1.00 86.12 111 ARG A N 1
ATOM 845 C CA . ARG A 1 111 ? 3.948 7.160 -9.399 1.00 86.12 111 ARG A CA 1
ATOM 846 C C . ARG A 1 111 ? 3.593 5.967 -8.514 1.00 86.12 111 ARG A C 1
ATOM 848 O O . ARG A 1 111 ? 3.010 6.164 -7.451 1.00 86.12 111 ARG A O 1
ATOM 855 N N . LEU A 1 112 ? 4.012 4.759 -8.890 1.00 82.69 112 LEU A N 1
ATOM 856 C CA . LEU A 1 112 ? 3.806 3.555 -8.077 1.00 82.69 112 LEU A CA 1
ATOM 857 C C . LEU A 1 112 ? 4.496 3.660 -6.711 1.00 82.69 112 LEU A C 1
ATOM 859 O O . LEU A 1 112 ? 3.925 3.259 -5.699 1.00 82.69 112 LEU A O 1
ATOM 863 N N . ALA A 1 113 ? 5.700 4.232 -6.652 1.00 80.12 113 ALA A N 1
ATOM 864 C CA . ALA A 1 113 ? 6.400 4.471 -5.395 1.00 80.12 113 ALA A CA 1
ATOM 865 C C . ALA A 1 113 ? 5.622 5.445 -4.497 1.00 80.12 113 ALA A C 1
ATOM 867 O O . ALA A 1 113 ? 5.459 5.179 -3.304 1.00 80.12 113 ALA A O 1
ATOM 868 N N . ALA A 1 114 ? 5.090 6.534 -5.060 1.00 80.94 114 ALA A N 1
ATOM 869 C CA . ALA A 1 114 ? 4.256 7.482 -4.324 1.00 80.94 114 ALA A CA 1
ATOM 870 C C . ALA A 1 114 ? 2.965 6.829 -3.792 1.00 80.94 114 ALA A C 1
ATOM 872 O O . ALA A 1 114 ? 2.617 7.005 -2.621 1.00 80.94 114 ALA A O 1
ATOM 873 N N . GLU A 1 115 ? 2.287 6.018 -4.608 1.00 82.38 115 GLU A N 1
ATOM 874 C CA . GLU A 1 115 ? 1.096 5.264 -4.196 1.00 82.38 115 GLU A CA 1
ATOM 875 C C . GLU A 1 115 ? 1.404 4.238 -3.099 1.00 82.38 115 GLU A C 1
ATOM 877 O O . GLU A 1 115 ? 0.639 4.098 -2.141 1.00 82.38 115 GLU A O 1
ATOM 882 N N . LEU A 1 116 ? 2.545 3.551 -3.182 1.00 84.38 116 LEU A N 1
ATOM 883 C CA . LEU A 1 116 ? 2.975 2.574 -2.184 1.00 84.38 116 LEU A CA 1
ATOM 884 C C . LEU A 1 116 ? 3.315 3.241 -0.845 1.00 84.38 116 LEU A C 1
ATOM 886 O O . LEU A 1 116 ? 2.949 2.722 0.214 1.00 84.38 116 LEU A O 1
ATOM 890 N N . ILE A 1 117 ? 3.956 4.415 -0.879 1.00 81.25 117 ILE A N 1
ATOM 891 C CA . ILE A 1 117 ? 4.190 5.240 0.313 1.00 81.25 117 ILE A CA 1
ATOM 892 C C . ILE A 1 117 ? 2.851 5.648 0.937 1.00 81.25 117 ILE A C 1
ATOM 894 O O . ILE A 1 117 ? 2.653 5.428 2.133 1.00 81.25 117 ILE A O 1
ATOM 898 N N . SER A 1 118 ? 1.919 6.178 0.139 1.00 83.38 118 SER A N 1
ATOM 899 C CA . SER A 1 118 ? 0.593 6.594 0.616 1.00 83.38 118 SER A CA 1
ATOM 900 C C . SER A 1 118 ? -0.175 5.422 1.236 1.00 83.38 118 SER A C 1
ATOM 902 O O . SER A 1 118 ? -0.631 5.502 2.377 1.00 83.38 118 SER A O 1
ATOM 904 N N . THR A 1 119 ? -0.190 4.269 0.562 1.00 85.44 119 THR A N 1
ATOM 905 C CA . THR A 1 119 ? -0.818 3.035 1.057 1.00 85.44 119 THR A CA 1
ATOM 906 C C . THR A 1 119 ? -0.212 2.590 2.387 1.00 85.44 119 THR A C 1
ATOM 908 O O . THR A 1 119 ? -0.939 2.246 3.320 1.00 85.44 119 THR A O 1
ATOM 911 N N . LYS A 1 120 ? 1.120 2.632 2.526 1.00 85.50 120 LYS A N 1
ATOM 912 C CA . LYS A 1 120 ? 1.799 2.296 3.785 1.00 85.50 120 LYS A CA 1
ATOM 913 C C . LYS A 1 120 ? 1.383 3.236 4.916 1.00 85.50 120 LYS A C 1
ATOM 915 O O . LYS A 1 120 ? 1.120 2.760 6.021 1.00 85.50 120 LYS A O 1
ATOM 920 N N . VAL A 1 121 ? 1.295 4.540 4.653 1.00 85.25 121 VAL A N 1
ATOM 921 C CA . VAL A 1 121 ? 0.838 5.530 5.640 1.00 85.25 121 VAL A CA 1
ATOM 922 C C . VAL A 1 121 ? -0.613 5.263 6.046 1.00 85.25 121 VAL A C 1
ATOM 924 O O . VAL A 1 121 ? -0.891 5.177 7.241 1.00 85.25 121 VAL A O 1
ATOM 927 N N . SER A 1 122 ? -1.522 5.032 5.094 1.00 84.06 122 SER A N 1
ATOM 928 C CA . SER A 1 122 ? -2.925 4.707 5.389 1.00 84.06 122 SER A CA 1
ATOM 929 C C . SER A 1 122 ? -3.072 3.422 6.207 1.00 84.06 122 SER A C 1
ATOM 931 O O . SER A 1 122 ? -3.876 3.365 7.136 1.00 84.06 122 SER A O 1
ATOM 933 N N . VAL A 1 123 ? -2.264 2.394 5.924 1.00 89.00 123 VAL A N 1
ATOM 934 C CA . VAL A 1 123 ? -2.249 1.148 6.709 1.00 89.00 123 VAL A CA 1
ATOM 935 C C . VAL A 1 123 ? -1.742 1.391 8.133 1.00 89.00 123 VAL A C 1
ATOM 937 O O . VAL A 1 123 ? -2.281 0.818 9.082 1.00 89.00 123 VAL A O 1
ATOM 940 N N . LEU A 1 124 ? -0.724 2.235 8.321 1.00 84.94 124 LEU A N 1
ATOM 941 C CA . LEU A 1 124 ? -0.234 2.595 9.655 1.00 84.94 124 LEU A CA 1
ATOM 942 C C . LEU A 1 124 ? -1.289 3.373 10.451 1.00 84.94 124 LEU A C 1
ATOM 944 O O . LEU A 1 124 ? -1.590 2.981 11.577 1.00 84.94 124 LEU A O 1
ATOM 948 N N . GLN A 1 125 ? -1.914 4.385 9.848 1.00 88.12 125 GLN A N 1
ATOM 949 C CA . GLN A 1 125 ? -3.005 5.144 10.468 1.00 88.12 125 GLN A CA 1
ATOM 950 C C . GLN A 1 125 ? -4.195 4.243 10.821 1.00 88.12 125 GLN A C 1
ATOM 952 O O . GLN A 1 125 ? -4.709 4.293 11.937 1.00 88.12 125 GLN A O 1
ATOM 957 N N . GLY A 1 126 ? -4.594 3.351 9.909 1.00 87.00 126 GLY A N 1
ATOM 958 C CA . GLY A 1 126 ? -5.637 2.360 10.171 1.00 87.00 126 GLY A CA 1
ATOM 959 C C . GLY A 1 126 ? -5.289 1.456 11.356 1.00 87.00 126 GLY A C 1
ATOM 960 O O . GLY A 1 126 ? -6.125 1.221 12.226 1.00 87.00 126 GLY A O 1
ATOM 961 N N . ASN A 1 127 ? -4.035 1.006 11.455 1.00 87.94 127 ASN A N 1
ATOM 962 C CA . ASN A 1 127 ? -3.565 0.226 12.599 1.00 87.94 127 ASN A CA 1
ATOM 963 C C . ASN A 1 127 ? -3.585 1.021 13.915 1.00 87.94 127 ASN A C 1
ATOM 965 O O . ASN A 1 127 ? -3.894 0.445 14.959 1.00 87.94 127 ASN A O 1
ATOM 969 N N . GLU A 1 128 ? -3.269 2.316 13.899 1.00 89.06 128 GLU A N 1
ATOM 970 C CA . GLU A 1 128 ? -3.345 3.179 15.084 1.00 89.06 128 GLU A CA 1
ATOM 971 C C . GLU A 1 128 ? -4.786 3.394 15.547 1.00 89.06 128 GLU A C 1
ATOM 973 O O . GLU A 1 128 ? -5.070 3.211 16.731 1.00 89.06 128 GLU A O 1
ATOM 978 N N . ILE A 1 129 ? -5.711 3.668 14.622 1.00 90.00 129 ILE A N 1
ATOM 979 C CA . ILE A 1 129 ? -7.147 3.775 14.917 1.00 90.00 129 ILE A CA 1
ATOM 980 C C . ILE A 1 129 ? -7.668 2.456 15.497 1.00 90.00 129 ILE A C 1
ATOM 982 O O . ILE A 1 129 ? -8.351 2.450 16.520 1.00 90.00 129 ILE A O 1
ATOM 986 N N . LEU A 1 130 ? -7.298 1.317 14.904 1.00 88.69 130 LEU A N 1
ATOM 987 C CA . LEU A 1 130 ? -7.675 0.001 15.421 1.00 88.69 130 LEU A CA 1
ATOM 988 C C . LEU A 1 130 ? -7.112 -0.247 16.826 1.00 88.69 130 LEU A C 1
ATOM 990 O O . LEU A 1 130 ? -7.821 -0.782 17.678 1.00 88.69 130 LEU A O 1
ATOM 994 N N . ARG A 1 131 ? -5.870 0.167 17.109 1.00 87.44 131 ARG A N 1
ATOM 995 C CA . ARG A 1 131 ? -5.283 0.085 18.459 1.00 87.44 131 ARG A CA 1
ATOM 996 C C . ARG A 1 131 ? -5.991 1.002 19.453 1.00 87.44 131 ARG A C 1
ATOM 998 O O . ARG A 1 131 ? -6.218 0.573 20.582 1.00 87.44 131 ARG A O 1
ATOM 1005 N N . ALA A 1 132 ? -6.345 2.221 19.056 1.00 88.50 132 ALA A N 1
ATOM 1006 C CA . ALA A 1 132 ? -7.090 3.159 19.892 1.00 88.50 132 ALA A CA 1
ATOM 1007 C C . ALA A 1 132 ? -8.486 2.611 20.219 1.00 88.50 132 ALA A C 1
ATOM 1009 O O . ALA A 1 132 ? -8.851 2.531 21.390 1.00 88.50 132 ALA A O 1
ATOM 1010 N N . ASN A 1 133 ? -9.206 2.112 19.211 1.00 89.44 133 ASN A N 1
ATOM 1011 C CA . ASN A 1 133 ? -10.505 1.463 19.383 1.00 89.44 133 ASN A CA 1
ATOM 1012 C C . ASN A 1 133 ? -10.401 0.217 20.264 1.00 89.44 133 ASN A C 1
ATOM 1014 O O . ASN A 1 133 ? -11.223 0.019 21.154 1.00 89.44 133 ASN A O 1
ATOM 1018 N N . LYS A 1 134 ? -9.360 -0.601 20.077 1.00 87.50 134 LYS A N 1
ATOM 1019 C CA . LYS A 1 134 ? -9.083 -1.740 20.956 1.00 87.50 134 LYS A CA 1
ATOM 1020 C C . LYS A 1 134 ? -8.834 -1.302 22.398 1.00 87.50 134 LYS A C 1
ATOM 1022 O O . LYS A 1 134 ? -9.366 -1.923 23.309 1.00 87.50 134 LYS A O 1
ATOM 1027 N N . LYS A 1 135 ? -8.043 -0.248 22.621 1.00 85.31 135 LYS A N 1
ATOM 1028 C CA . LYS A 1 135 ? -7.760 0.278 23.965 1.00 85.31 135 LYS A CA 1
ATOM 1029 C C . LYS A 1 135 ? -9.019 0.835 24.631 1.00 85.31 135 LYS A C 1
ATOM 1031 O O . LYS A 1 135 ? -9.194 0.630 25.825 1.00 85.31 135 LYS A O 1
ATOM 1036 N N . PHE A 1 136 ? -9.876 1.510 23.869 1.00 86.56 136 PHE A N 1
ATOM 1037 C CA . PHE A 1 136 ? -11.139 2.059 24.357 1.00 86.56 136 PHE A CA 1
ATOM 1038 C C . PHE A 1 136 ? -12.152 0.961 24.713 1.00 86.56 136 PHE A C 1
ATOM 1040 O O . PHE A 1 136 ? -12.759 1.009 25.776 1.00 86.56 136 PHE A O 1
ATOM 1047 N N . LEU A 1 137 ? -12.303 -0.047 23.848 1.00 85.94 137 LEU A N 1
ATOM 1048 C CA . LEU A 1 137 ? -13.273 -1.132 24.029 1.00 85.94 137 LEU A CA 1
ATOM 1049 C C . LEU A 1 137 ? -12.770 -2.268 24.934 1.00 85.94 137 LEU A C 1
ATOM 1051 O O . LEU A 1 137 ? -13.569 -3.056 25.427 1.00 85.94 137 LEU A O 1
ATOM 1055 N N . GLY A 1 138 ? -11.457 -2.382 25.143 1.00 83.00 138 GLY A N 1
ATOM 1056 C CA . GLY A 1 138 ? -10.849 -3.339 26.070 1.00 83.00 138 GLY A CA 1
ATOM 1057 C C . GLY A 1 138 ? -10.831 -4.802 25.608 1.00 83.00 138 GLY A C 1
ATOM 1058 O O . GLY A 1 138 ? -10.430 -5.662 26.389 1.00 83.00 138 GLY A O 1
ATOM 1059 N N . TYR A 1 139 ? -11.227 -5.107 24.368 1.00 83.50 139 TYR A N 1
ATOM 1060 C CA . TYR A 1 139 ? -11.293 -6.490 23.883 1.00 83.50 139 TYR A CA 1
ATOM 1061 C C . TYR A 1 139 ? -9.909 -7.120 23.672 1.00 83.50 139 TYR A C 1
ATOM 1063 O O . TYR A 1 139 ? -8.928 -6.462 23.288 1.00 83.50 139 TYR A O 1
ATOM 1071 N N . GLN A 1 140 ? -9.826 -8.437 23.873 1.00 83.69 140 GLN A N 1
ATOM 1072 C CA . GLN A 1 140 ? -8.603 -9.199 23.628 1.00 83.69 140 GLN A CA 1
ATOM 1073 C C . GLN A 1 140 ? -8.570 -9.736 22.194 1.00 83.69 140 GLN A C 1
ATOM 1075 O O . GLN A 1 140 ? -9.491 -10.395 21.718 1.00 83.69 140 GLN A O 1
ATOM 1080 N N . SER A 1 141 ? -7.467 -9.470 21.491 1.00 86.00 141 SER A N 1
ATOM 1081 C CA . SER A 1 141 ? -7.240 -9.961 20.129 1.00 86.00 141 SER A CA 1
ATOM 1082 C C . SER A 1 141 ? -6.137 -11.013 20.119 1.00 86.00 141 SER A C 1
ATOM 1084 O O . SER A 1 141 ? -5.049 -10.743 20.636 1.00 86.00 141 SER A O 1
ATOM 1086 N N . THR A 1 142 ? -6.349 -12.142 19.450 1.00 88.00 142 THR A N 1
ATOM 1087 C CA . THR A 1 142 ? -5.289 -13.127 19.172 1.00 88.00 142 THR A CA 1
ATOM 1088 C C . THR A 1 142 ? -4.887 -13.101 17.707 1.00 88.00 142 THR A C 1
ATOM 1090 O O . THR A 1 142 ? -5.657 -12.696 16.834 1.00 88.00 142 THR A O 1
ATOM 1093 N N . ARG A 1 143 ? -3.639 -13.496 17.439 1.00 86.38 143 ARG A N 1
ATOM 1094 C CA . ARG A 1 143 ? -3.136 -13.666 16.076 1.00 86.38 143 ARG A CA 1
ATOM 1095 C C . ARG A 1 143 ? -3.654 -14.992 15.533 1.00 86.38 143 ARG A C 1
ATOM 1097 O O . ARG A 1 143 ? -3.404 -16.031 16.138 1.00 86.38 143 ARG A O 1
ATOM 1104 N N . ARG A 1 144 ? -4.329 -14.959 14.386 1.00 88.75 144 ARG A N 1
ATOM 1105 C CA . ARG A 1 144 ? -4.782 -16.152 13.668 1.00 88.75 144 ARG A CA 1
ATOM 1106 C C . ARG A 1 144 ? -4.346 -16.074 12.218 1.00 88.75 144 ARG A C 1
ATOM 1108 O O . ARG A 1 144 ? -4.507 -15.051 11.559 1.00 88.75 144 ARG A O 1
ATOM 1115 N N . GLN A 1 145 ? -3.793 -17.165 11.715 1.00 87.44 145 GLN A N 1
ATOM 1116 C CA . GLN A 1 145 ? -3.362 -17.251 10.331 1.00 87.44 145 GLN A CA 1
ATOM 1117 C C . GLN A 1 145 ? -4.582 -17.402 9.416 1.00 87.44 145 GLN A C 1
ATOM 1119 O O . GLN A 1 145 ? -5.463 -18.223 9.671 1.00 87.44 145 GLN A O 1
ATOM 1124 N N . ARG A 1 146 ? -4.652 -16.579 8.373 1.00 86.06 146 ARG A N 1
ATOM 1125 C CA . ARG A 1 146 ? -5.702 -16.597 7.351 1.00 86.06 146 ARG A CA 1
ATOM 1126 C C . ARG A 1 146 ? -5.047 -16.762 5.985 1.00 86.06 146 ARG A C 1
ATOM 1128 O O . ARG A 1 146 ? -3.919 -16.322 5.782 1.00 86.06 146 ARG A O 1
ATOM 1135 N N . SER A 1 147 ? -5.725 -17.422 5.057 1.00 85.31 147 SER A N 1
ATOM 1136 C CA . SER A 1 147 ? -5.240 -17.601 3.688 1.00 85.31 147 SER A CA 1
ATOM 1137 C C . SER A 1 147 ? -5.962 -16.649 2.739 1.00 85.31 147 SER A C 1
ATOM 1139 O O . SER A 1 147 ? -7.180 -16.494 2.805 1.00 85.31 147 SER A O 1
ATOM 1141 N N . ILE A 1 148 ? -5.205 -16.010 1.850 1.00 85.81 148 ILE A N 1
ATOM 1142 C CA . ILE A 1 148 ? -5.726 -15.252 0.709 1.00 85.81 148 ILE A CA 1
ATOM 1143 C C . ILE A 1 148 ? -5.364 -16.025 -0.549 1.00 85.81 148 ILE A C 1
ATOM 1145 O O . ILE A 1 148 ? -4.229 -16.476 -0.709 1.00 85.81 148 ILE A O 1
ATOM 1149 N N . LYS A 1 149 ? -6.343 -16.182 -1.438 1.00 83.12 149 LYS A N 1
ATOM 1150 C CA . LYS A 1 149 ? -6.122 -16.700 -2.786 1.00 83.12 149 LYS A CA 1
ATOM 1151 C C . LYS A 1 149 ? -5.652 -15.541 -3.659 1.00 83.12 149 LYS A C 1
ATOM 1153 O O . LYS A 1 149 ? -6.413 -14.610 -3.903 1.00 83.12 149 LYS A O 1
ATOM 1158 N N . LEU A 1 150 ? -4.400 -15.591 -4.082 1.00 82.06 150 LEU A N 1
ATOM 1159 C CA . LEU A 1 150 ? -3.827 -14.694 -5.070 1.00 82.06 150 LEU A CA 1
ATOM 1160 C C . LEU A 1 150 ? -3.998 -15.311 -6.458 1.00 82.06 150 LEU A C 1
ATOM 1162 O O . LEU A 1 150 ? -3.891 -16.526 -6.629 1.00 82.06 150 LEU A O 1
ATOM 1166 N N . GLN A 1 151 ? -4.257 -14.459 -7.446 1.00 79.19 151 GLN A N 1
ATOM 1167 C CA . GLN A 1 151 ? -4.383 -14.869 -8.850 1.00 79.19 151 GLN A CA 1
ATOM 1168 C C . GLN A 1 151 ? -3.023 -15.172 -9.496 1.00 79.19 151 GLN A C 1
ATOM 1170 O O . GLN A 1 151 ? -2.969 -15.772 -10.560 1.00 79.19 151 GLN A O 1
ATOM 1175 N N . PHE A 1 152 ? -1.934 -14.770 -8.842 1.00 76.50 152 PHE A N 1
ATOM 1176 C CA . PHE A 1 152 ? -0.564 -15.009 -9.270 1.00 76.50 152 PHE A CA 1
ATOM 1177 C C . PHE A 1 152 ? 0.277 -15.467 -8.077 1.00 76.50 152 PHE A C 1
ATOM 1179 O O . PHE A 1 152 ? 0.012 -15.100 -6.927 1.00 76.50 152 PHE A O 1
ATOM 1186 N N . SER A 1 153 ? 1.290 -16.281 -8.349 1.00 69.19 153 SER A N 1
ATOM 1187 C CA . SER A 1 153 ? 2.238 -16.775 -7.360 1.00 69.19 153 SER A CA 1
ATOM 1188 C C . SER A 1 153 ? 3.526 -15.956 -7.432 1.00 69.19 153 SER A C 1
ATOM 1190 O O . SER A 1 153 ? 4.343 -16.189 -8.319 1.00 69.19 153 SER A O 1
ATOM 1192 N N . PRO A 1 154 ? 3.783 -15.036 -6.485 1.00 62.38 154 PRO A N 1
ATOM 1193 C CA . PRO A 1 154 ? 5.054 -14.317 -6.434 1.00 62.38 154 PRO A CA 1
ATOM 1194 C C . PRO A 1 154 ? 6.214 -15.188 -5.918 1.00 62.38 154 PRO A C 1
ATOM 1196 O O . PRO A 1 154 ? 7.316 -14.682 -5.730 1.00 62.38 154 PRO A O 1
ATOM 1199 N N . LYS A 1 155 ? 6.002 -16.493 -5.669 1.00 56.62 155 LYS A N 1
ATOM 1200 C CA . LYS A 1 155 ? 7.088 -17.440 -5.376 1.00 56.62 155 LYS A CA 1
ATOM 1201 C C . LYS A 1 155 ? 7.858 -17.752 -6.661 1.00 56.62 155 LYS A C 1
ATOM 1203 O O . LYS A 1 155 ? 7.740 -18.842 -7.202 1.00 56.62 155 LYS A O 1
ATOM 1208 N N . ILE A 1 156 ? 8.643 -16.789 -7.123 1.00 51.28 156 ILE A N 1
ATOM 1209 C CA . ILE A 1 156 ? 9.699 -17.005 -8.111 1.00 51.28 156 ILE A CA 1
ATOM 1210 C C . ILE A 1 156 ? 10.964 -16.376 -7.546 1.00 51.28 156 ILE A C 1
ATOM 1212 O O . ILE A 1 156 ? 11.377 -15.275 -7.888 1.00 51.28 156 ILE A O 1
ATOM 1216 N N . GLY A 1 157 ? 11.518 -17.081 -6.571 1.00 46.62 157 GLY A N 1
ATOM 1217 C CA . GLY A 1 157 ? 12.949 -17.124 -6.356 1.00 46.62 157 GLY A CA 1
ATOM 1218 C C . GLY A 1 157 ? 13.286 -18.601 -6.391 1.00 46.62 157 GLY A C 1
ATOM 1219 O O . GLY A 1 157 ? 13.113 -19.286 -5.382 1.00 46.62 157 GLY A O 1
ATOM 1220 N N . GLY A 1 158 ? 13.657 -19.117 -7.566 1.00 44.66 158 GLY A N 1
ATOM 1221 C CA . GLY A 1 158 ? 14.355 -20.395 -7.637 1.00 44.66 158 GLY A CA 1
ATOM 1222 C C . GLY A 1 158 ? 15.580 -20.341 -6.722 1.00 44.66 158 GLY A C 1
ATOM 1223 O O . GLY A 1 158 ? 16.063 -19.254 -6.390 1.00 44.66 158 GLY A O 1
ATOM 1224 N N . LEU A 1 159 ? 16.090 -21.502 -6.313 1.00 49.78 159 LEU A N 1
ATOM 1225 C CA . LEU A 1 159 ? 17.279 -21.627 -5.458 1.00 49.78 159 LEU A CA 1
ATOM 1226 C C . LEU A 1 159 ? 18.481 -20.771 -5.943 1.00 49.78 159 LEU A C 1
ATOM 1228 O O . LEU A 1 159 ? 19.346 -20.455 -5.134 1.00 49.78 159 LEU A O 1
ATOM 1232 N N . ASP A 1 160 ? 18.475 -20.345 -7.217 1.00 53.19 160 ASP A N 1
ATOM 1233 C CA . ASP A 1 160 ? 19.533 -19.598 -7.905 1.00 53.19 160 ASP A CA 1
ATOM 1234 C C . ASP A 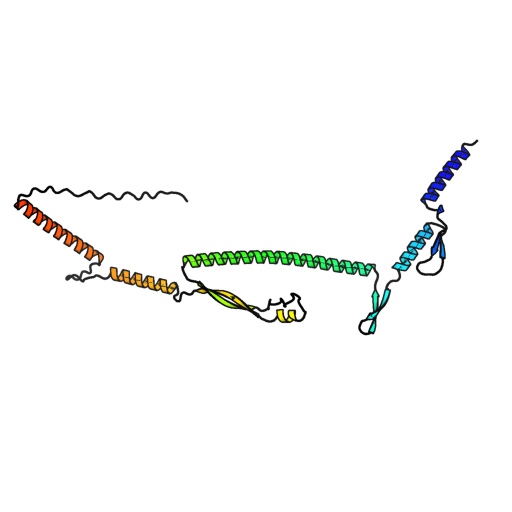1 160 ? 19.160 -18.178 -8.414 1.00 53.19 160 ASP A C 1
ATOM 1236 O O . ASP A 1 160 ? 19.923 -17.600 -9.188 1.00 53.19 160 ASP A O 1
ATOM 1240 N N . ASN A 1 161 ? 18.034 -17.562 -8.007 1.00 53.97 161 ASN A N 1
ATOM 1241 C CA . ASN A 1 161 ? 17.666 -16.170 -8.382 1.00 53.97 161 ASN A CA 1
ATOM 1242 C C . ASN A 1 161 ? 17.646 -15.852 -9.904 1.00 53.97 161 ASN A C 1
ATOM 1244 O O . ASN A 1 161 ? 17.735 -14.686 -10.296 1.00 53.97 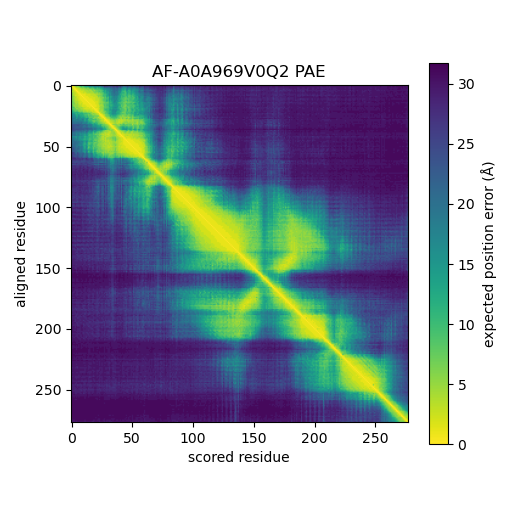161 ASN A O 1
ATOM 1248 N N . LYS A 1 162 ? 17.521 -16.853 -10.782 1.00 54.19 162 LYS A N 1
ATOM 1249 C CA . LYS A 1 162 ? 17.424 -16.664 -12.238 1.00 54.19 162 LYS A CA 1
ATOM 1250 C C . LYS A 1 162 ? 16.072 -17.145 -12.741 1.00 54.19 162 LYS A C 1
ATOM 1252 O O . LYS A 1 162 ? 15.672 -18.257 -12.431 1.00 54.19 162 LYS A O 1
ATOM 1257 N N . VAL A 1 163 ? 15.408 -16.284 -13.509 1.00 54.94 163 VAL A N 1
ATOM 1258 C CA . VAL A 1 163 ? 14.081 -16.534 -14.074 1.00 54.94 163 VAL A CA 1
ATOM 1259 C C . VAL A 1 163 ? 14.231 -17.301 -15.382 1.00 54.94 163 VAL A C 1
ATOM 1261 O O . VAL A 1 163 ? 14.530 -16.709 -16.417 1.00 54.94 163 VAL A O 1
ATOM 1264 N N . ASP A 1 164 ? 14.028 -18.615 -15.346 1.00 58.22 164 ASP A N 1
ATOM 1265 C CA . ASP A 1 164 ? 13.916 -19.415 -16.567 1.00 58.22 164 ASP A CA 1
ATOM 1266 C C . ASP A 1 164 ? 12.524 -19.238 -17.203 1.00 58.22 164 ASP A C 1
ATOM 1268 O O . ASP A 1 164 ? 11.518 -19.030 -16.524 1.00 58.22 164 ASP A O 1
ATOM 1272 N N . ASN A 1 165 ? 12.419 -19.387 -18.530 1.00 58.03 165 ASN A N 1
ATOM 1273 C CA . ASN A 1 165 ? 11.154 -19.253 -19.279 1.00 58.03 165 ASN A CA 1
ATOM 1274 C C . ASN A 1 165 ? 10.030 -20.204 -18.800 1.00 58.03 165 ASN A C 1
ATOM 1276 O O . ASN A 1 165 ? 8.850 -19.964 -19.066 1.00 58.03 165 ASN A O 1
ATOM 1280 N N . TYR A 1 166 ? 10.371 -21.277 -18.077 1.00 56.91 166 TYR A N 1
ATOM 1281 C CA . TYR A 1 166 ? 9.407 -22.178 -17.434 1.00 56.91 166 TYR A CA 1
ATOM 1282 C C . TYR A 1 166 ? 8.761 -21.583 -16.171 1.00 56.91 166 TYR A C 1
ATOM 1284 O O . TYR A 1 166 ? 7.645 -21.969 -15.816 1.00 56.91 166 TYR A O 1
ATOM 1292 N N . GLU A 1 167 ? 9.400 -20.608 -15.528 1.00 57.12 167 GLU A N 1
ATOM 1293 C CA . GLU A 1 167 ? 8.929 -19.983 -14.291 1.00 57.12 167 GLU A CA 1
ATOM 1294 C C . GLU A 1 167 ? 7.848 -18.922 -14.551 1.00 57.12 167 GLU A C 1
ATOM 1296 O O . GLU A 1 167 ? 6.948 -18.756 -13.730 1.00 57.12 167 GLU A O 1
ATOM 1301 N N . MET A 1 168 ? 7.813 -18.295 -15.737 1.00 59.97 168 MET A N 1
ATOM 1302 C CA . MET A 1 168 ? 6.710 -17.388 -16.107 1.00 59.97 168 MET A CA 1
ATOM 1303 C C . MET A 1 168 ? 5.348 -18.093 -16.106 1.00 59.97 168 MET A C 1
ATOM 1305 O O . MET A 1 168 ? 4.358 -17.526 -15.653 1.00 59.97 168 MET A O 1
ATOM 1309 N N . LYS A 1 169 ? 5.274 -19.353 -16.563 1.00 64.38 169 LYS A N 1
ATOM 1310 C CA . LYS A 1 169 ? 4.023 -20.129 -16.492 1.00 64.38 169 LYS A CA 1
ATOM 1311 C C . LYS A 1 169 ? 3.610 -20.406 -15.049 1.00 64.38 169 LYS A C 1
ATOM 1313 O O . LYS A 1 169 ? 2.419 -20.431 -14.757 1.00 64.38 169 LYS A O 1
ATOM 1318 N N . GLN A 1 170 ? 4.578 -20.589 -14.153 1.00 63.59 170 GLN A N 1
ATOM 1319 C CA . GLN A 1 170 ? 4.321 -20.790 -12.728 1.00 63.59 170 GLN A CA 1
ATOM 1320 C C . GLN A 1 170 ? 3.879 -19.493 -12.038 1.00 63.59 170 GLN A C 1
ATOM 1322 O O . GLN A 1 170 ? 3.053 -19.552 -11.127 1.00 63.59 170 GLN A O 1
ATOM 1327 N N . PHE A 1 171 ? 4.320 -18.324 -12.515 1.00 67.06 171 PHE A N 1
ATOM 1328 C CA . PHE A 1 171 ? 3.864 -17.023 -12.0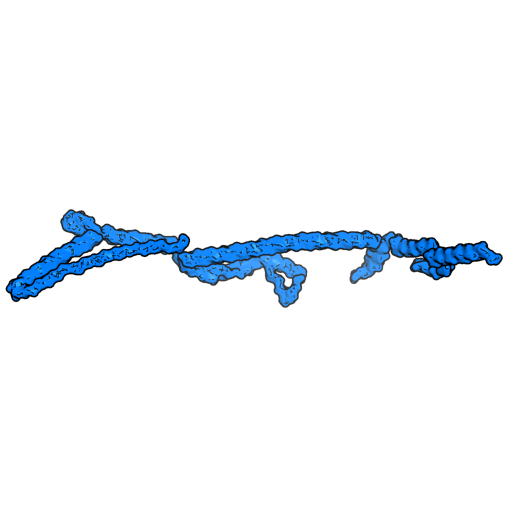11 1.00 67.06 171 PHE A CA 1
ATOM 1329 C C . PHE A 1 171 ? 2.345 -16.858 -12.112 1.00 67.06 171 PHE A C 1
ATOM 1331 O O . PHE A 1 171 ? 1.698 -16.407 -11.170 1.00 67.06 171 PHE A O 1
ATOM 1338 N N . PHE A 1 172 ? 1.765 -17.272 -13.241 1.00 74.69 172 PHE A N 1
ATOM 1339 C CA . PHE A 1 172 ? 0.327 -17.168 -13.501 1.00 74.69 172 PHE A CA 1
ATOM 1340 C C . PHE A 1 172 ? -0.504 -18.275 -12.845 1.00 74.69 172 PHE A C 1
ATOM 1342 O O . PHE A 1 172 ? -1.720 -18.320 -13.030 1.00 74.69 172 PHE A O 1
ATOM 1349 N N . THR A 1 173 ? 0.116 -19.182 -12.083 1.00 78.19 173 THR A N 1
ATOM 1350 C CA . THR A 1 173 ? -0.659 -20.165 -11.324 1.00 78.19 173 THR A CA 1
ATOM 1351 C C . THR A 1 173 ? -1.247 -19.521 -10.064 1.00 78.19 173 THR A C 1
ATOM 1353 O O . THR A 1 173 ? -0.538 -18.811 -9.341 1.00 78.19 173 THR A O 1
ATOM 1356 N N . PRO A 1 174 ? -2.542 -19.747 -9.775 1.00 77.12 174 PRO A N 1
ATOM 1357 C CA . PRO A 1 174 ? -3.170 -19.210 -8.578 1.00 77.12 174 PRO A CA 1
ATOM 1358 C C . PRO A 1 174 ? -2.512 -19.809 -7.332 1.00 77.12 174 PRO A C 1
ATOM 1360 O O . PRO A 1 174 ? -2.309 -21.020 -7.234 1.00 77.12 174 PRO A O 1
ATOM 1363 N N . SER A 1 175 ? -2.198 -18.957 -6.360 1.00 81.19 175 SER A N 1
ATOM 1364 C CA . SER A 1 175 ? -1.449 -19.328 -5.158 1.00 81.19 175 SER A CA 1
ATOM 1365 C C . SER A 1 175 ? -2.179 -18.889 -3.902 1.00 81.19 175 SER A C 1
ATOM 1367 O O . SER A 1 175 ? -2.814 -17.839 -3.859 1.00 81.19 175 SER A O 1
ATOM 1369 N N . THR A 1 176 ? -2.104 -19.692 -2.845 1.00 81.75 176 THR A N 1
ATOM 1370 C CA . THR A 1 176 ? -2.644 -19.322 -1.535 1.00 81.75 176 THR A CA 1
ATOM 1371 C C . THR A 1 176 ? -1.524 -18.814 -0.644 1.00 81.75 176 THR A C 1
ATOM 1373 O O . THR A 1 176 ? -0.688 -19.598 -0.189 1.00 81.75 176 THR A O 1
ATOM 1376 N N . GLN A 1 177 ? -1.524 -17.516 -0.352 1.00 81.12 177 GLN A N 1
ATOM 1377 C CA . GLN A 1 177 ? -0.595 -16.929 0.605 1.00 81.12 177 GLN A CA 1
ATOM 1378 C C . GLN A 1 177 ? -1.245 -16.855 1.984 1.00 81.12 177 GLN A C 1
ATOM 1380 O O . GLN A 1 177 ? -2.399 -16.449 2.135 1.00 81.12 177 GLN A O 1
ATOM 1385 N N . GLN A 1 178 ? -0.500 -17.266 3.006 1.00 85.06 178 GLN A N 1
ATOM 1386 C CA . GLN A 1 178 ? -0.935 -17.148 4.390 1.00 85.06 178 GLN A CA 1
ATOM 1387 C C . GLN A 1 178 ? -0.479 -15.804 4.958 1.00 85.06 178 GLN A C 1
ATOM 1389 O O . GLN A 1 178 ? 0.683 -15.427 4.816 1.00 85.06 178 GLN A O 1
ATOM 1394 N N . TYR A 1 179 ? -1.388 -15.096 5.619 1.00 85.19 179 TYR A N 1
ATOM 1395 C CA . TYR A 1 179 ? -1.109 -13.858 6.334 1.00 85.19 179 TYR A CA 1
ATOM 1396 C C . TYR A 1 179 ? -1.603 -13.959 7.779 1.00 85.19 179 TYR A C 1
ATOM 1398 O O . TYR A 1 179 ? -2.500 -14.737 8.111 1.00 85.19 179 TYR A O 1
ATOM 1406 N N . LEU A 1 180 ? -0.988 -13.182 8.665 1.00 85.44 180 LEU A N 1
ATOM 1407 C CA . LEU A 1 180 ? -1.395 -13.090 10.063 1.00 85.44 180 LEU A CA 1
ATOM 1408 C C . LEU A 1 180 ? -2.540 -12.081 10.182 1.00 85.44 180 LEU A C 1
ATOM 1410 O O . LEU A 1 180 ? -2.341 -10.883 10.000 1.00 85.44 180 LEU A O 1
ATOM 1414 N N . GLY A 1 181 ? -3.736 -12.575 10.486 1.00 84.25 181 GLY A N 1
ATOM 1415 C CA . GLY A 1 181 ? -4.889 -11.768 10.864 1.00 84.25 181 GLY A CA 1
ATOM 1416 C C . GLY A 1 181 ? -5.040 -11.662 12.382 1.00 84.25 181 GLY A C 1
ATOM 1417 O O . GLY A 1 181 ? -4.399 -12.388 13.147 1.00 84.25 181 GLY A O 1
ATOM 1418 N N . TYR A 1 182 ? -5.923 -10.768 12.817 1.00 85.6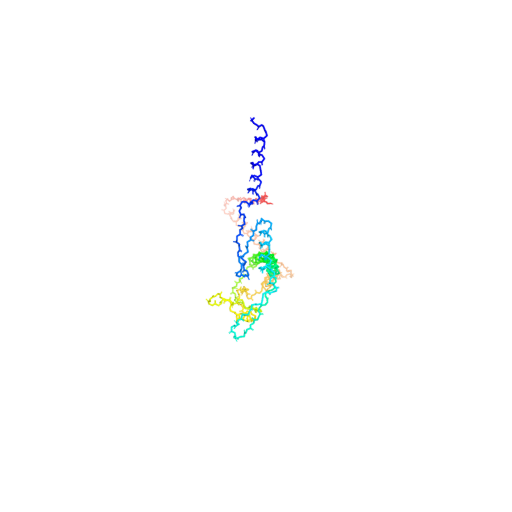9 182 TYR A N 1
ATOM 1419 C CA . TYR A 1 182 ? -6.347 -10.654 14.210 1.00 85.69 182 TYR A CA 1
ATOM 1420 C C . TYR A 1 182 ? -7.816 -11.054 14.333 1.00 85.69 182 TYR A C 1
ATOM 1422 O O . TYR A 1 182 ? -8.631 -10.720 13.473 1.00 85.69 182 TYR A O 1
ATOM 1430 N N . GLU A 1 183 ? -8.148 -11.775 15.397 1.00 84.94 183 GLU A N 1
ATOM 1431 C CA . GLU A 1 183 ? -9.518 -12.172 15.723 1.00 84.94 183 GLU A CA 1
ATOM 1432 C C . GLU A 1 183 ? -9.824 -11.831 17.181 1.00 84.94 183 GLU A C 1
ATOM 1434 O O . GLU A 1 183 ? -8.938 -11.897 18.042 1.00 84.94 183 GLU A O 1
ATOM 1439 N N . CYS A 1 184 ? -11.065 -11.419 17.441 1.00 83.00 184 CYS A N 1
ATOM 1440 C CA . CYS A 1 184 ? -11.547 -11.171 18.793 1.00 83.00 184 CYS A CA 1
ATOM 1441 C C . CYS A 1 184 ? -11.720 -12.513 19.513 1.00 83.00 184 CYS A C 1
ATOM 1443 O O . CYS A 1 184 ? -12.378 -13.412 18.994 1.00 83.00 184 CYS A O 1
ATOM 1445 N N . VAL A 1 185 ? -11.103 -12.661 20.685 1.00 84.44 185 VAL A N 1
ATOM 1446 C CA . VAL A 1 185 ? -11.202 -13.886 21.502 1.00 84.44 185 VAL A CA 1
ATOM 1447 C C . VAL A 1 185 ? -12.489 -13.903 22.320 1.00 84.44 185 VAL A C 1
ATOM 1449 O O . VAL A 1 185 ? -12.950 -14.965 22.749 1.00 84.44 185 VAL A O 1
ATOM 1452 N N . ASP A 1 186 ? -13.066 -12.727 22.552 1.00 80.56 186 ASP A N 1
ATOM 1453 C CA . ASP A 1 186 ? -14.200 -12.570 23.443 1.00 80.56 186 ASP A CA 1
ATOM 1454 C C . ASP A 1 186 ? -15.435 -13.257 22.852 1.00 80.56 186 ASP A C 1
ATOM 1456 O O . ASP A 1 186 ? -15.967 -12.881 21.811 1.00 80.56 186 ASP A O 1
ATOM 1460 N N . LYS A 1 187 ? -15.896 -14.307 23.544 1.00 78.06 187 LYS A N 1
ATOM 1461 C CA . LYS A 1 187 ? -17.066 -15.109 23.143 1.00 78.06 187 LYS A CA 1
ATOM 1462 C C . LYS A 1 187 ? -18.388 -14.348 23.270 1.00 78.06 187 LYS A C 1
ATOM 1464 O O . LYS A 1 187 ? -19.409 -14.827 22.786 1.00 78.06 187 LYS A O 1
ATOM 1469 N N . ARG A 1 188 ? -18.394 -13.229 24.000 1.00 74.50 188 ARG A N 1
ATOM 1470 C CA . ARG A 1 188 ? -19.576 -12.392 24.219 1.00 74.50 188 ARG A CA 1
ATOM 1471 C C . ARG A 1 188 ? -19.410 -11.104 23.439 1.00 74.50 188 ARG A C 1
ATOM 1473 O O . ARG A 1 188 ? -18.390 -10.437 23.567 1.00 74.50 188 ARG A O 1
ATOM 1480 N N . ASP A 1 189 ? -20.439 -10.768 22.679 1.00 77.69 189 ASP A N 1
ATOM 1481 C CA . ASP A 1 189 ? -20.506 -9.491 21.990 1.00 77.69 189 ASP A CA 1
ATOM 1482 C C . ASP A 1 189 ? -20.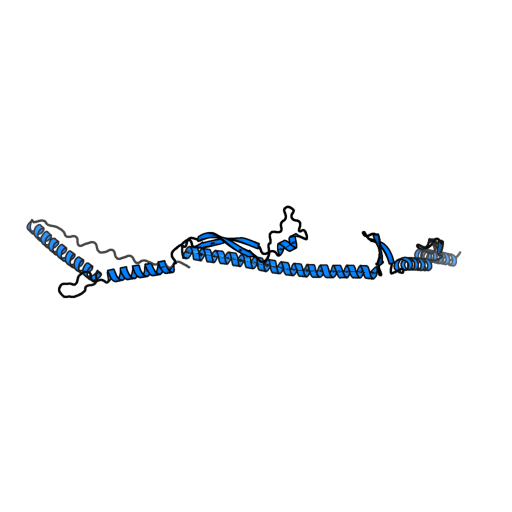633 -8.345 23.007 1.00 77.69 189 ASP A C 1
ATOM 1484 O O . ASP A 1 189 ? -21.274 -8.496 24.055 1.00 77.69 189 ASP A O 1
ATOM 1488 N N . LEU A 1 190 ? -20.046 -7.191 22.688 1.00 77.81 190 LEU A N 1
ATOM 1489 C CA . LEU A 1 190 ? -20.129 -5.983 23.508 1.00 77.81 190 LEU A CA 1
ATOM 1490 C C . LEU A 1 190 ? -21.592 -5.601 23.750 1.00 77.81 190 LEU A C 1
ATOM 1492 O O . LEU A 1 190 ? -21.956 -5.225 24.862 1.00 77.81 190 LEU A O 1
ATOM 1496 N N . MET A 1 191 ? -22.439 -5.771 22.731 1.00 81.38 191 MET A N 1
ATOM 1497 C CA . MET A 1 191 ? -23.875 -5.521 22.838 1.00 81.38 191 MET A CA 1
ATOM 1498 C C . MET A 1 191 ? -24.536 -6.429 23.882 1.00 81.38 191 MET A C 1
ATOM 1500 O O . MET A 1 191 ? -25.374 -5.979 24.658 1.00 81.38 191 MET A O 1
ATOM 1504 N N . GLY A 1 192 ? -24.109 -7.692 23.964 1.00 79.69 192 GLY A N 1
ATOM 1505 C CA . GLY A 1 192 ? -24.599 -8.626 24.975 1.00 79.69 192 GLY A CA 1
ATOM 1506 C C . GLY A 1 192 ? -24.174 -8.240 26.394 1.00 79.69 192 GLY A C 1
ATOM 1507 O O . GLY A 1 192 ? -24.952 -8.393 27.333 1.00 79.69 192 GLY A O 1
ATOM 1508 N N . ILE A 1 193 ? -22.959 -7.706 26.563 1.00 84.69 193 ILE A N 1
ATOM 1509 C CA . ILE A 1 193 ? -22.501 -7.182 27.859 1.00 84.69 193 ILE A CA 1
ATOM 1510 C C . ILE A 1 193 ? -23.306 -5.932 28.234 1.00 84.69 193 ILE A C 1
ATOM 1512 O O . ILE A 1 193 ? -23.796 -5.852 29.357 1.00 84.69 193 ILE A O 1
ATOM 1516 N N . ALA A 1 194 ? -23.489 -5.001 27.294 1.00 84.75 194 ALA A N 1
ATOM 1517 C CA . ALA A 1 194 ? -24.237 -3.767 27.511 1.00 84.75 194 ALA A CA 1
ATOM 1518 C C . ALA A 1 194 ? -25.703 -4.035 27.894 1.00 84.75 194 ALA A C 1
ATOM 1520 O O . ALA A 1 194 ? -26.179 -3.493 28.891 1.00 84.75 194 ALA A O 1
ATOM 1521 N N . LEU A 1 195 ? -26.394 -4.918 27.163 1.00 88.06 195 LEU A N 1
ATOM 1522 C CA . LEU A 1 195 ? -27.767 -5.326 27.477 1.00 88.06 195 LEU A CA 1
ATOM 1523 C C . LEU A 1 195 ? -27.865 -5.926 28.876 1.00 88.06 195 LEU A C 1
ATOM 1525 O O . LEU A 1 195 ? -28.689 -5.484 29.668 1.00 88.06 195 LEU A O 1
ATOM 1529 N N . ARG A 1 196 ? -26.961 -6.846 29.227 1.00 87.75 196 ARG A N 1
ATOM 1530 C CA . ARG A 1 196 ? -26.941 -7.432 30.568 1.00 87.75 196 ARG A CA 1
ATOM 1531 C C . ARG A 1 196 ? -26.710 -6.382 31.656 1.00 87.75 196 ARG A C 1
ATOM 1533 O O . ARG A 1 196 ? -27.374 -6.420 32.680 1.00 87.75 196 ARG A O 1
ATOM 1540 N N . THR A 1 197 ? -25.805 -5.425 31.443 1.00 89.00 197 THR A N 1
ATOM 1541 C CA . THR A 1 197 ? -25.600 -4.340 32.417 1.00 89.00 197 THR A CA 1
ATOM 1542 C C . THR A 1 197 ? -26.804 -3.406 32.536 1.00 89.00 197 THR A C 1
ATOM 1544 O O . THR A 1 197 ? -27.056 -2.886 33.621 1.00 89.00 197 THR A O 1
ATOM 1547 N N . LEU A 1 198 ? -27.557 -3.199 31.451 1.00 92.12 198 LEU A N 1
ATOM 1548 C CA . LEU A 1 198 ? -28.807 -2.440 31.483 1.00 92.12 198 LEU A CA 1
ATOM 1549 C C . LEU A 1 198 ? -29.888 -3.203 32.249 1.00 92.12 198 LEU A C 1
ATOM 1551 O O . LEU A 1 198 ? -30.497 -2.622 33.140 1.00 92.12 198 LEU A O 1
ATOM 1555 N N . GLU A 1 199 ? -30.061 -4.498 31.979 1.00 92.12 199 GLU A N 1
ATOM 1556 C CA . GLU A 1 199 ? -30.979 -5.374 32.717 1.00 92.12 199 GLU A CA 1
ATOM 1557 C C . GLU A 1 199 ? -30.634 -5.411 34.212 1.00 92.12 199 GLU A C 1
ATOM 1559 O O . GLU A 1 199 ? -31.502 -5.184 35.053 1.00 92.12 199 GLU A O 1
ATOM 1564 N N . ASP A 1 200 ? -29.360 -5.607 34.563 1.00 91.44 200 ASP A N 1
ATOM 1565 C CA . ASP A 1 200 ? -28.889 -5.583 35.953 1.00 91.44 200 ASP A CA 1
ATOM 1566 C C . ASP A 1 200 ? -29.163 -4.212 36.607 1.00 91.44 200 ASP A C 1
ATOM 1568 O O . ASP A 1 200 ? -29.569 -4.134 37.771 1.00 91.44 200 ASP A O 1
ATOM 1572 N N . GLY A 1 201 ? -28.998 -3.118 35.855 1.00 91.44 201 GLY A N 1
ATOM 1573 C CA . GLY A 1 201 ? -29.315 -1.759 36.294 1.00 91.44 201 GLY A CA 1
ATOM 1574 C C . GLY A 1 201 ? -30.813 -1.525 36.509 1.00 91.44 201 GLY A C 1
ATOM 1575 O O . GLY A 1 201 ? -31.203 -0.885 37.489 1.00 91.44 201 GLY A O 1
ATOM 1576 N N . GLU A 1 202 ? -31.663 -2.065 35.638 1.00 87.81 202 GLU A N 1
ATOM 1577 C CA . GLU A 1 202 ? -33.119 -2.024 35.775 1.00 87.81 202 GLU A CA 1
ATOM 1578 C C . GLU A 1 202 ? -33.599 -2.866 36.951 1.00 87.81 202 GLU A C 1
ATOM 1580 O O . GLU A 1 202 ? -34.447 -2.406 37.714 1.00 87.81 202 GLU A O 1
ATOM 1585 N N . ILE A 1 203 ? -33.018 -4.047 37.167 1.00 86.56 203 ILE A N 1
ATOM 1586 C CA . ILE A 1 203 ? -33.302 -4.891 38.330 1.00 86.56 203 ILE A CA 1
ATOM 1587 C C . ILE A 1 203 ? -32.880 -4.176 39.613 1.00 86.56 203 ILE A C 1
ATOM 1589 O O . ILE A 1 203 ? -33.664 -4.119 40.559 1.00 86.56 203 ILE A O 1
ATOM 1593 N N . ALA A 1 204 ? -31.681 -3.589 39.658 1.00 84.56 204 ALA A N 1
ATOM 1594 C CA . ALA A 1 204 ? -31.212 -2.829 40.815 1.00 84.56 204 ALA A CA 1
ATOM 1595 C C . ALA A 1 204 ? -32.116 -1.620 41.095 1.00 84.56 204 ALA A C 1
ATOM 1597 O O . ALA A 1 204 ? -32.496 -1.368 42.240 1.00 84.56 204 ALA A O 1
ATOM 1598 N N . ARG A 1 205 ? -32.525 -0.905 40.042 1.00 82.94 205 ARG A N 1
ATOM 1599 C CA . ARG A 1 205 ? -33.487 0.193 40.133 1.00 82.94 205 ARG A CA 1
ATOM 1600 C C . ARG A 1 205 ? -34.831 -0.314 40.664 1.00 82.94 205 ARG A C 1
ATOM 1602 O O . ARG A 1 205 ? -35.328 0.214 41.652 1.00 82.94 205 ARG A O 1
ATOM 1609 N N . ALA A 1 206 ? -35.393 -1.367 40.081 1.00 80.56 206 ALA A N 1
ATOM 1610 C CA . ALA A 1 206 ? -36.657 -1.961 40.506 1.00 80.56 206 ALA A CA 1
ATOM 1611 C C . ALA A 1 206 ? -36.602 -2.492 41.947 1.00 80.56 206 ALA A C 1
ATOM 1613 O O . ALA A 1 206 ? -37.573 -2.349 42.686 1.00 80.56 206 ALA A O 1
ATOM 1614 N N . ALA A 1 207 ? -35.471 -3.051 42.380 1.00 76.75 207 ALA A N 1
ATOM 1615 C CA . ALA A 1 207 ? -35.249 -3.475 43.758 1.00 76.75 207 ALA A CA 1
ATOM 1616 C C . ALA A 1 207 ? -35.241 -2.280 44.723 1.00 76.75 207 ALA A C 1
ATOM 1618 O O . ALA A 1 207 ? -35.852 -2.354 45.785 1.00 76.75 207 ALA A O 1
ATOM 1619 N N . MET A 1 208 ? -34.629 -1.158 44.333 1.00 73.38 208 MET A N 1
ATOM 1620 C CA . MET A 1 208 ? -34.659 0.088 45.109 1.00 73.38 208 MET A CA 1
ATOM 1621 C C . MET A 1 208 ? -36.043 0.749 45.140 1.00 73.38 208 MET A C 1
ATOM 1623 O O . MET A 1 208 ? -36.327 1.492 46.078 1.00 73.38 208 MET A O 1
ATOM 1627 N N . PHE A 1 209 ? -36.898 0.496 44.146 1.00 70.44 209 PHE A N 1
ATOM 1628 C CA . PHE A 1 209 ? -38.266 1.022 44.069 1.00 70.44 209 PHE A CA 1
ATOM 1629 C C . PHE A 1 209 ? -39.339 0.058 44.590 1.00 70.44 209 PHE A C 1
ATOM 1631 O O . PHE A 1 209 ? -40.497 0.458 44.717 1.00 70.44 209 PHE A O 1
ATOM 1638 N N . LYS A 1 210 ? -38.992 -1.194 44.916 1.00 62.53 210 LYS A N 1
ATOM 1639 C CA . LYS A 1 210 ? -39.938 -2.133 45.520 1.00 62.53 210 LYS A CA 1
ATOM 1640 C C . LYS A 1 210 ? -40.202 -1.719 46.973 1.00 62.53 210 LYS A C 1
ATOM 1642 O O . LYS A 1 210 ? -39.275 -1.740 47.779 1.00 62.53 210 LYS A O 1
ATOM 1647 N N . PRO A 1 211 ? -41.450 -1.379 47.338 1.00 59.94 211 PRO A N 1
ATOM 1648 C CA . PRO A 1 211 ? -41.781 -1.046 48.717 1.00 59.94 211 PRO A CA 1
ATOM 1649 C C . PRO A 1 211 ? -41.548 -2.269 49.600 1.00 59.94 211 PRO A C 1
ATOM 1651 O O . PRO A 1 211 ? -42.113 -3.336 49.350 1.00 59.94 211 PRO A O 1
ATOM 1654 N N . LEU A 1 212 ? -40.688 -2.130 50.611 1.00 58.06 212 LEU A N 1
ATOM 1655 C CA . LEU A 1 212 ? -40.234 -3.284 51.388 1.00 58.06 212 LEU A CA 1
ATOM 1656 C C . LEU A 1 212 ? -41.323 -3.872 52.285 1.00 58.06 212 LEU A C 1
ATOM 1658 O O . LEU A 1 212 ? -41.279 -5.063 52.562 1.00 58.06 212 LEU A O 1
ATOM 1662 N N . ILE A 1 213 ? -42.318 -3.102 52.717 1.00 56.88 213 ILE A N 1
ATOM 1663 C CA . ILE A 1 213 ? -43.405 -3.602 53.563 1.00 56.88 213 ILE A CA 1
ATOM 1664 C C . ILE A 1 213 ? -44.647 -2.760 53.257 1.00 56.88 213 ILE A C 1
ATOM 1666 O O . ILE A 1 213 ? -44.595 -1.532 53.298 1.00 56.88 213 ILE A O 1
ATOM 1670 N N . LYS A 1 214 ? -45.780 -3.403 52.939 1.00 54.44 214 LYS A N 1
ATOM 1671 C CA . LYS A 1 214 ? -47.078 -2.717 52.990 1.00 54.44 214 LYS A CA 1
ATOM 1672 C C . LYS A 1 214 ? -47.355 -2.415 54.453 1.00 54.44 214 LYS A C 1
ATOM 1674 O O . LYS A 1 214 ? -47.619 -3.330 55.231 1.00 54.44 214 LYS A O 1
ATOM 1679 N N . ASP A 1 215 ? -47.294 -1.144 54.814 1.00 53.06 215 ASP A N 1
ATOM 1680 C CA . ASP A 1 215 ? -47.717 -0.705 56.131 1.00 53.06 215 ASP A CA 1
ATOM 1681 C C . ASP A 1 215 ? -49.183 -1.132 56.361 1.00 53.06 215 ASP A C 1
ATOM 1683 O O . ASP A 1 215 ? -49.956 -1.225 55.399 1.00 53.06 215 ASP A O 1
ATOM 1687 N N . LYS A 1 216 ? -49.611 -1.391 57.607 1.00 54.44 216 LYS A N 1
ATOM 1688 C CA . LYS A 1 216 ? -50.965 -1.922 57.933 1.00 54.44 216 LYS A CA 1
ATOM 1689 C C . LYS A 1 216 ? -52.134 -1.054 57.414 1.00 54.44 216 LYS A C 1
ATOM 1691 O O . LYS A 1 216 ? -53.288 -1.460 57.497 1.00 54.44 216 LYS A O 1
ATOM 1696 N N . LYS A 1 217 ? -51.840 0.132 56.870 1.00 56.22 217 LYS A N 1
ATOM 1697 C CA . LYS A 1 217 ? -52.766 1.095 56.250 1.00 56.22 217 LYS A CA 1
ATOM 1698 C C . LYS A 1 217 ? -52.682 1.160 54.713 1.00 56.22 217 LYS A C 1
ATOM 1700 O O . LYS A 1 217 ? -53.245 2.071 54.116 1.00 56.22 217 LYS A O 1
ATOM 1705 N N . GLY A 1 218 ? -51.963 0.245 54.060 1.00 56.50 218 GLY A N 1
ATOM 1706 C CA . GLY A 1 218 ? -51.913 0.133 52.597 1.00 56.50 218 GLY A CA 1
ATOM 1707 C C . GLY A 1 218 ? -51.081 1.198 51.872 1.00 56.50 218 GLY A C 1
ATOM 1708 O O . GLY A 1 218 ? -51.080 1.218 50.642 1.00 56.50 218 GLY A O 1
ATOM 1709 N N . LYS A 1 219 ? -50.349 2.063 52.587 1.00 55.72 219 LYS A N 1
ATOM 1710 C CA . LYS A 1 219 ? -49.410 3.006 51.965 1.00 55.72 219 LYS A CA 1
ATOM 1711 C C . LYS A 1 219 ? -48.073 2.312 51.704 1.00 55.72 219 LYS A C 1
ATOM 1713 O O . LYS A 1 219 ? -47.422 1.818 52.616 1.00 55.72 219 LYS A O 1
ATOM 1718 N N . SER A 1 220 ? -47.708 2.260 50.430 1.00 55.69 220 SER A N 1
ATOM 1719 C CA . SER A 1 220 ? -46.426 1.775 49.929 1.00 55.69 220 SER A CA 1
ATOM 1720 C C . SER A 1 220 ? -45.379 2.874 50.125 1.00 55.69 220 SER A C 1
ATOM 1722 O O . SER A 1 220 ? -45.262 3.751 49.271 1.00 55.69 220 SER A O 1
ATOM 1724 N N . SER A 1 221 ? -44.657 2.873 51.246 1.00 58.44 221 SER A N 1
ATOM 1725 C CA . SER A 1 221 ? -43.496 3.754 51.412 1.00 58.44 221 SER A CA 1
ATOM 1726 C C . SER A 1 221 ? -42.334 3.232 50.567 1.00 58.44 221 SER A C 1
ATOM 1728 O O . SER A 1 221 ? -42.099 2.021 50.481 1.00 58.44 221 SER A O 1
ATOM 1730 N N . LEU A 1 222 ? -41.619 4.136 49.891 1.00 61.56 222 LEU A N 1
ATOM 1731 C CA . LEU A 1 222 ? -40.388 3.756 49.211 1.00 61.56 222 LEU A CA 1
ATOM 1732 C C . LEU A 1 222 ? -39.357 3.297 50.247 1.00 61.56 222 LEU A C 1
ATOM 1734 O O . LEU A 1 222 ? -39.303 3.769 51.381 1.00 61.56 222 LEU A O 1
ATOM 1738 N N . THR A 1 223 ? -38.474 2.411 49.817 1.00 60.84 223 THR A N 1
ATOM 1739 C CA . THR A 1 223 ? -37.361 1.839 50.587 1.00 60.84 223 THR A CA 1
ATOM 1740 C C . THR A 1 223 ? -36.502 2.906 51.279 1.00 60.84 223 THR A C 1
ATOM 1742 O O . THR A 1 223 ? -36.062 2.716 52.412 1.00 60.84 223 THR A O 1
ATOM 1745 N N . GLY A 1 224 ? -36.304 4.059 50.628 1.00 61.12 224 GLY A N 1
ATOM 1746 C CA . GLY A 1 224 ? -35.582 5.202 51.196 1.00 61.12 224 GLY A CA 1
ATOM 1747 C C . GLY A 1 224 ? -36.342 5.941 52.303 1.00 61.12 224 GLY A C 1
ATOM 1748 O O . GLY A 1 224 ? -35.720 6.407 53.259 1.00 61.12 224 GLY A O 1
ATOM 1749 N N . ASP A 1 225 ? -37.671 5.992 52.221 1.00 63.88 225 ASP A N 1
ATOM 1750 C CA . ASP A 1 225 ? -38.514 6.633 53.234 1.00 63.88 225 ASP A CA 1
ATOM 1751 C C . ASP A 1 225 ? -38.548 5.789 54.507 1.00 63.88 225 ASP A C 1
ATOM 1753 O O . ASP A 1 225 ? -38.398 6.321 55.603 1.00 63.88 225 ASP A O 1
ATOM 1757 N N . HIS A 1 226 ? -38.598 4.462 54.373 1.00 63.56 226 HIS A N 1
ATOM 1758 C CA . HIS A 1 226 ? -38.612 3.565 55.527 1.00 63.56 226 HIS A CA 1
ATOM 1759 C C . HIS A 1 226 ? -37.297 3.606 56.328 1.00 63.56 226 HIS A C 1
ATOM 1761 O O . HIS A 1 226 ? -37.330 3.533 57.554 1.00 63.56 226 HIS A O 1
ATOM 1767 N N . ILE A 1 227 ? -36.144 3.769 55.658 1.00 66.62 227 ILE A N 1
ATOM 1768 C CA . ILE A 1 227 ? -34.829 3.955 56.308 1.00 66.62 227 ILE A CA 1
ATOM 1769 C C . ILE A 1 227 ? -34.744 5.320 57.006 1.00 66.62 227 ILE A C 1
ATOM 1771 O O . ILE A 1 227 ? -34.089 5.468 58.042 1.00 66.62 227 ILE A O 1
ATOM 1775 N N . ARG A 1 228 ? -35.379 6.347 56.436 1.00 68.44 228 ARG A N 1
ATOM 1776 C CA . ARG A 1 228 ? -35.442 7.676 57.045 1.00 68.44 228 ARG A CA 1
ATOM 1777 C C . ARG A 1 228 ? -36.332 7.666 58.286 1.00 68.44 228 ARG A C 1
ATOM 1779 O O . ARG A 1 228 ? -35.914 8.174 59.323 1.00 68.44 228 ARG A O 1
ATOM 1786 N N . GLU A 1 229 ? -37.497 7.035 58.199 1.00 69.56 229 GLU A N 1
ATOM 1787 C CA . GLU A 1 229 ? -38.446 6.903 59.304 1.00 69.56 229 GLU A CA 1
ATOM 1788 C C . GLU A 1 229 ? -37.882 6.059 60.454 1.00 69.56 229 GLU A C 1
ATOM 1790 O O . GLU A 1 229 ? -38.001 6.465 61.610 1.00 69.56 229 GLU A O 1
ATOM 1795 N N . THR A 1 230 ? -37.194 4.943 60.175 1.00 73.00 230 THR A N 1
ATOM 1796 C CA . THR A 1 230 ? -36.540 4.147 61.231 1.00 73.00 230 THR A CA 1
ATOM 1797 C C . THR A 1 230 ? -35.418 4.920 61.911 1.00 73.00 230 THR A C 1
ATOM 1799 O O . THR A 1 230 ? -35.365 4.939 63.137 1.00 73.00 230 THR A O 1
ATOM 1802 N N . ARG A 1 231 ? -34.585 5.652 61.160 1.00 73.00 231 ARG A N 1
ATOM 1803 C CA . ARG A 1 231 ? -33.548 6.519 61.748 1.00 73.00 231 ARG A CA 1
ATOM 1804 C C . ARG A 1 231 ? -34.124 7.649 62.595 1.00 73.00 231 ARG A C 1
ATOM 1806 O O . ARG A 1 231 ? -33.534 8.015 63.609 1.00 73.00 231 ARG A O 1
ATOM 1813 N N . GLU A 1 232 ? -35.232 8.250 62.174 1.00 75.75 232 GLU A N 1
ATOM 1814 C CA . GLU A 1 232 ? -35.898 9.303 62.946 1.00 75.75 232 GLU A CA 1
ATOM 1815 C C . GLU A 1 232 ? -36.561 8.739 64.213 1.00 75.75 232 GLU A C 1
ATOM 1817 O O . GLU A 1 232 ? -36.487 9.371 65.268 1.00 75.75 232 GLU A O 1
ATOM 1822 N N . ALA A 1 233 ? -37.142 7.538 64.148 1.00 75.62 233 ALA A N 1
ATOM 1823 C CA . ALA A 1 233 ? -37.707 6.846 65.304 1.00 75.62 233 ALA A CA 1
ATOM 1824 C C . ALA A 1 233 ? -36.630 6.389 66.305 1.00 75.62 233 ALA A C 1
ATOM 1826 O O . ALA A 1 233 ? -36.797 6.574 67.509 1.00 75.62 233 ALA A O 1
ATOM 1827 N N . GLU A 1 234 ? -35.509 5.846 65.825 1.00 78.06 234 GLU A N 1
ATOM 1828 C CA . GLU A 1 234 ? -34.365 5.452 66.658 1.00 78.06 234 GLU A CA 1
ATOM 1829 C C . GLU A 1 234 ? -33.732 6.654 67.359 1.00 78.06 234 GLU A C 1
ATOM 1831 O O . GLU A 1 234 ? -33.457 6.586 68.554 1.00 78.06 234 GLU A O 1
ATOM 1836 N N . LYS A 1 235 ? -33.572 7.786 66.659 1.00 78.00 235 LYS A N 1
ATOM 1837 C CA . LYS A 1 235 ? -33.093 9.031 67.278 1.00 78.00 2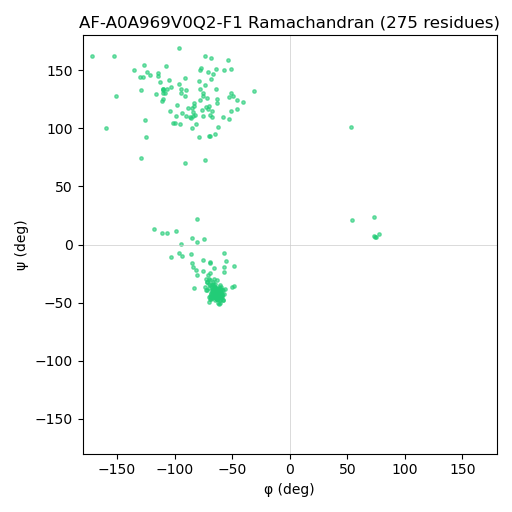35 LYS A CA 1
ATOM 1838 C C . LYS A 1 235 ? -34.010 9.514 68.394 1.00 78.00 235 LYS A C 1
ATOM 1840 O O . LYS A 1 235 ? -33.519 9.898 69.445 1.00 78.00 235 LYS A O 1
ATOM 1845 N N . LYS A 1 236 ? -35.330 9.472 68.188 1.00 81.38 236 LYS A N 1
ATOM 1846 C CA . LYS A 1 236 ? -36.295 9.874 69.223 1.00 81.38 236 LYS A CA 1
ATOM 1847 C C . LYS A 1 236 ? -36.211 8.978 70.459 1.00 81.38 236 LYS A C 1
ATOM 1849 O O . LYS A 1 236 ? -36.187 9.507 71.563 1.00 81.38 236 LYS A O 1
ATOM 1854 N N . LYS A 1 237 ? -36.090 7.657 70.279 1.00 80.38 237 LYS A N 1
ATOM 1855 C CA . LYS A 1 237 ? -35.885 6.717 71.394 1.00 80.38 237 LYS A CA 1
ATOM 1856 C C . LYS A 1 237 ? -34.579 6.984 72.138 1.00 80.38 237 LYS A C 1
ATOM 1858 O O . LYS A 1 237 ? -34.591 7.070 73.357 1.00 80.38 237 LYS A O 1
ATOM 1863 N N . GLN A 1 238 ? -33.479 7.195 71.415 1.00 79.38 238 GLN A N 1
ATOM 1864 C CA . GLN A 1 238 ? -32.194 7.546 72.028 1.00 79.38 238 GLN A CA 1
ATOM 1865 C C . GLN A 1 238 ? -32.258 8.880 72.784 1.00 79.38 238 GLN A C 1
ATOM 1867 O O . GLN A 1 238 ? -31.690 8.996 73.866 1.00 79.38 238 GLN A O 1
ATOM 1872 N N . ASP A 1 239 ? -32.965 9.881 72.254 1.00 80.00 239 ASP A N 1
ATOM 1873 C CA . ASP A 1 239 ? -33.154 11.172 72.923 1.00 80.00 239 ASP A CA 1
ATOM 1874 C C . ASP A 1 239 ? -34.020 11.048 74.192 1.00 80.00 239 ASP A C 1
ATOM 1876 O O . ASP A 1 239 ? -33.786 11.766 75.166 1.00 80.00 239 ASP A O 1
ATOM 1880 N N . GLU A 1 240 ? -35.018 10.162 74.198 1.00 84.00 240 GLU A N 1
ATOM 1881 C CA . GLU A 1 240 ? -35.845 9.845 75.372 1.00 84.00 240 GLU A CA 1
ATOM 1882 C C . GLU A 1 240 ? -35.044 9.078 76.433 1.00 84.00 240 GLU A C 1
ATOM 1884 O O . GLU A 1 240 ? -34.978 9.521 77.579 1.00 84.00 240 GLU A O 1
ATOM 1889 N N . GLU A 1 241 ? -34.328 8.020 76.046 1.00 84.62 241 GLU A N 1
ATOM 1890 C CA . GLU A 1 241 ? -33.428 7.262 76.929 1.00 84.62 241 GLU A CA 1
ATOM 1891 C C . GLU A 1 241 ? -32.335 8.158 77.531 1.00 84.62 241 GLU A C 1
ATOM 1893 O O . GLU A 1 241 ? -32.010 8.067 78.717 1.00 84.62 241 GLU A O 1
ATOM 1898 N N . TRP A 1 242 ? -31.794 9.085 76.737 1.00 81.25 242 TRP A N 1
ATOM 1899 C CA . TRP A 1 242 ? -30.813 10.057 77.207 1.00 81.25 242 TRP A CA 1
ATOM 1900 C C . TRP A 1 242 ? -31.409 11.051 78.207 1.00 81.25 242 TRP A C 1
ATOM 1902 O O . TRP A 1 242 ? -30.749 11.408 79.186 1.00 81.25 242 TRP A O 1
ATOM 1912 N N . LYS A 1 243 ? -32.658 11.492 78.007 1.00 81.56 243 LYS A N 1
ATOM 1913 C CA . LYS A 1 243 ? -33.372 12.349 78.970 1.00 81.56 243 LYS A CA 1
ATOM 1914 C C . LYS A 1 243 ? -33.664 11.615 80.275 1.00 81.56 243 LYS A C 1
ATOM 1916 O O . LYS A 1 243 ? -33.484 12.205 81.343 1.00 81.56 243 LYS A O 1
ATOM 1921 N N . ASP A 1 244 ? -34.046 10.346 80.207 1.00 83.25 244 ASP A N 1
ATOM 1922 C CA . ASP A 1 244 ? -34.288 9.518 81.388 1.00 83.25 244 ASP A CA 1
ATOM 1923 C C . ASP A 1 244 ? -32.994 9.271 82.168 1.00 83.25 244 ASP A C 1
ATOM 1925 O O . ASP A 1 244 ? -32.950 9.471 83.386 1.00 83.25 244 ASP A O 1
ATOM 1929 N N . PHE A 1 245 ? -31.899 8.970 81.466 1.00 79.88 245 PHE A N 1
ATOM 1930 C CA . PHE A 1 245 ? -30.561 8.871 82.048 1.00 79.88 245 PHE A CA 1
ATOM 1931 C C . PHE A 1 245 ? -30.123 10.186 82.716 1.00 79.88 245 PHE A C 1
ATOM 1933 O O . PHE A 1 245 ? -29.667 10.202 83.863 1.00 79.88 245 PHE A O 1
ATOM 1940 N N . GLN A 1 246 ? -30.336 11.320 82.045 1.00 79.56 246 GLN A N 1
ATOM 1941 C CA . GLN A 1 246 ? -30.100 12.652 82.604 1.00 79.56 246 GLN A CA 1
ATOM 1942 C C . GLN A 1 246 ? -30.936 12.930 83.862 1.00 79.56 246 GLN A C 1
ATOM 1944 O O . GLN A 1 246 ? -30.450 13.604 84.780 1.00 79.56 246 GLN A O 1
ATOM 1949 N N . GLY A 1 247 ? -32.175 12.437 83.907 1.00 79.44 247 GLY A N 1
ATOM 1950 C CA . GLY A 1 247 ? -33.069 12.517 85.059 1.00 79.44 247 GLY A CA 1
ATOM 1951 C C . GLY A 1 247 ? -32.599 11.658 86.234 1.00 79.44 247 GLY A C 1
ATOM 1952 O O . GLY A 1 247 ? -32.606 12.130 87.373 1.00 79.44 247 GLY A O 1
ATOM 1953 N N . MET A 1 248 ? -32.125 10.437 85.970 1.00 77.12 248 MET A N 1
ATOM 1954 C CA . MET A 1 248 ? -31.537 9.555 86.986 1.00 77.12 248 MET A CA 1
ATOM 1955 C C . MET A 1 248 ? -30.269 10.158 87.601 1.00 77.12 248 MET A C 1
ATOM 1957 O O . MET A 1 248 ? -30.159 10.231 88.825 1.00 77.12 248 MET A O 1
ATOM 1961 N N . LEU A 1 249 ? -29.359 10.685 86.777 1.00 75.75 249 LEU A N 1
ATOM 1962 C CA . LEU A 1 249 ? -28.134 11.339 87.255 1.00 75.75 249 LEU A CA 1
ATOM 1963 C C . LEU A 1 249 ? -28.420 12.570 88.128 1.00 75.75 249 LEU A C 1
ATOM 1965 O O . LEU A 1 249 ? -27.746 12.786 89.135 1.00 75.75 249 LEU A O 1
ATOM 1969 N N . LYS A 1 250 ? -29.448 13.359 87.784 1.00 74.12 250 LYS A N 1
ATOM 1970 C CA . LYS A 1 250 ? -29.883 14.499 88.608 1.00 74.12 250 LYS A CA 1
ATOM 1971 C C . LYS A 1 250 ? -30.442 14.058 89.962 1.00 74.12 250 LYS A C 1
ATOM 1973 O O . LYS A 1 250 ? -30.142 14.702 90.963 1.00 74.12 250 LYS A O 1
ATOM 1978 N N . LYS A 1 251 ? -31.210 12.963 90.013 1.00 75.69 251 LYS A N 1
ATOM 1979 C CA . LYS A 1 251 ? -31.732 12.394 91.271 1.00 75.69 251 LYS A CA 1
ATOM 1980 C C . LYS A 1 251 ? -30.623 11.850 92.179 1.00 75.69 251 LYS A C 1
ATOM 1982 O O . LYS A 1 251 ? -30.767 11.902 93.392 1.00 75.69 251 LYS A O 1
ATOM 1987 N N . GLN A 1 252 ? -29.512 11.389 91.605 1.00 75.25 252 GLN A N 1
ATOM 1988 C CA . GLN A 1 252 ? -28.327 10.935 92.344 1.00 75.25 252 GLN A CA 1
ATOM 1989 C C . GLN A 1 252 ? -27.359 12.071 92.733 1.00 75.25 252 GLN A C 1
ATOM 1991 O O . GLN A 1 252 ? -26.289 11.810 93.274 1.00 75.25 252 GLN A O 1
ATOM 1996 N N . GLY A 1 253 ? -27.709 13.339 92.477 1.00 61.59 253 GLY A N 1
ATOM 1997 C CA . GLY A 1 253 ? -26.906 14.497 92.887 1.00 61.59 253 GLY A CA 1
ATOM 1998 C C . GLY A 1 253 ? -25.676 14.777 92.015 1.00 61.59 253 GLY A C 1
ATOM 1999 O O . GLY A 1 253 ? -24.874 15.652 92.348 1.00 61.59 253 GLY A O 1
ATOM 2000 N N . ALA A 1 254 ? -25.520 14.090 90.880 1.00 58.31 254 ALA A N 1
ATOM 2001 C CA . ALA A 1 254 ? -24.393 14.297 89.979 1.00 58.31 254 ALA A CA 1
ATOM 2002 C C . ALA A 1 254 ? -24.568 15.594 89.164 1.00 58.31 254 ALA A C 1
ATOM 2004 O O . ALA A 1 254 ? -25.468 15.720 88.330 1.00 58.31 254 ALA A O 1
ATOM 2005 N N . LYS A 1 255 ? -23.676 16.573 89.369 1.00 58.19 255 LYS A N 1
ATOM 2006 C CA . LYS A 1 255 ? -23.577 17.769 88.516 1.00 58.19 255 LYS A CA 1
ATOM 2007 C C . LYS A 1 255 ? -22.776 17.429 87.258 1.00 58.19 255 LYS A C 1
ATOM 2009 O O . LYS A 1 255 ? -21.552 17.370 87.310 1.00 58.19 255 LYS A O 1
ATOM 2014 N N . TYR A 1 256 ? -23.445 17.250 86.122 1.00 59.91 256 TYR A N 1
ATOM 2015 C CA . TYR A 1 256 ? -22.783 17.131 84.818 1.00 59.91 256 TYR A CA 1
ATOM 2016 C C . TYR A 1 256 ? -22.947 18.417 83.998 1.00 59.91 256 TYR A C 1
ATOM 2018 O O . TYR A 1 256 ? -23.999 19.059 83.998 1.00 59.91 256 TYR A O 1
ATOM 2026 N N . ARG A 1 257 ? -21.889 18.803 83.278 1.00 53.12 257 ARG A N 1
ATOM 2027 C CA . ARG A 1 257 ? -21.877 19.951 82.363 1.00 53.12 257 ARG A CA 1
ATOM 2028 C C . ARG A 1 257 ? -22.016 19.417 80.939 1.00 53.12 257 ARG A C 1
ATOM 2030 O O . ARG A 1 257 ? -21.070 18.860 80.396 1.00 53.12 257 ARG A O 1
ATOM 2037 N N . VAL A 1 258 ? -23.200 19.559 80.342 1.00 57.44 258 VAL A N 1
ATOM 2038 C CA . VAL A 1 258 ? -23.434 19.165 78.942 1.00 57.44 258 VAL A CA 1
ATOM 2039 C C . VAL A 1 258 ? -22.658 20.124 78.039 1.00 57.44 258 VAL A C 1
ATOM 2041 O O . VAL A 1 258 ? -22.996 21.308 77.962 1.00 57.44 258 VAL A O 1
ATOM 2044 N N . SER A 1 259 ? -21.609 19.648 77.363 1.00 50.12 259 SER A N 1
ATOM 2045 C CA . SER A 1 259 ? -20.981 20.428 76.298 1.00 50.12 259 SER A CA 1
ATOM 2046 C C . SER A 1 259 ? -21.938 20.449 75.106 1.00 50.12 259 SER A C 1
ATOM 2048 O O . SER A 1 259 ? -22.308 19.417 74.546 1.00 50.12 259 SER A O 1
ATOM 2050 N N . LYS A 1 260 ? -22.420 21.640 74.737 1.00 45.44 260 LYS A N 1
ATOM 2051 C CA . LYS A 1 260 ? -23.152 21.804 73.478 1.00 45.44 260 LYS A CA 1
ATOM 2052 C C . LYS A 1 260 ? -22.183 21.468 72.345 1.00 45.44 260 LYS A C 1
ATOM 2054 O O . LYS A 1 260 ? -21.082 22.012 72.298 1.00 45.44 260 LYS A O 1
ATOM 2059 N N . GLY A 1 261 ? -22.600 20.529 71.499 1.00 42.66 261 GLY A N 1
ATOM 2060 C CA . GLY A 1 261 ? -21.776 19.879 70.490 1.00 42.66 261 GLY A CA 1
ATOM 2061 C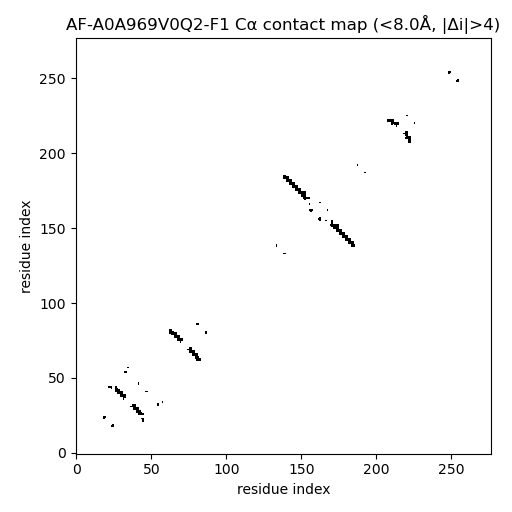 C . GLY A 1 261 ? -20.995 20.825 69.578 1.00 42.66 261 GLY A C 1
ATOM 2062 O O . GLY A 1 261 ? -21.406 21.947 69.278 1.00 42.66 261 GLY A O 1
ATOM 2063 N N . VAL A 1 262 ? -19.860 20.299 69.120 1.00 45.53 262 VAL A N 1
ATOM 2064 C CA . VAL A 1 262 ? -19.012 20.831 68.055 1.00 45.53 262 VAL A CA 1
ATOM 2065 C C . VAL A 1 262 ? -19.888 21.243 66.869 1.00 45.53 262 VAL A C 1
ATOM 2067 O O . VAL A 1 262 ? -20.564 20.409 66.263 1.00 45.53 262 VAL A O 1
ATOM 2070 N N . LYS A 1 263 ? -19.888 22.543 66.544 1.00 41.38 263 LYS A N 1
ATOM 2071 C CA . LYS A 1 263 ? -20.482 23.059 65.306 1.00 41.38 263 LYS A CA 1
ATOM 2072 C C . LYS A 1 263 ? -19.888 22.275 64.134 1.00 41.38 263 LYS A C 1
ATOM 2074 O O . LYS A 1 263 ? -18.668 22.176 64.015 1.00 41.38 263 LYS A O 1
ATOM 2079 N N . LYS A 1 264 ? -20.759 21.711 63.290 1.00 40.78 264 LYS A N 1
ATOM 2080 C CA . LYS A 1 264 ? -20.405 21.141 61.984 1.00 40.78 264 LYS A CA 1
ATOM 2081 C C . LYS A 1 264 ? -19.382 22.055 61.307 1.00 40.78 264 LYS A C 1
ATOM 2083 O O . LYS A 1 264 ? -19.682 23.226 61.096 1.00 40.78 264 LYS A O 1
ATOM 2088 N N . ARG A 1 265 ? -18.212 21.508 60.959 1.00 38.22 265 ARG A N 1
ATOM 2089 C CA . ARG A 1 265 ? -17.325 22.109 59.960 1.00 38.22 265 ARG A CA 1
ATOM 2090 C C . ARG A 1 265 ? -18.175 22.394 58.726 1.00 38.22 265 ARG A C 1
ATOM 2092 O O . ARG A 1 265 ? -18.720 21.465 58.125 1.00 38.22 265 ARG A O 1
ATOM 2099 N N . GLU A 1 266 ? -18.325 23.672 58.407 1.00 37.72 266 GLU A N 1
ATOM 2100 C CA . GLU A 1 266 ? -18.748 24.102 57.086 1.00 37.72 266 GLU A CA 1
ATOM 2101 C C . GLU A 1 266 ? -17.834 23.408 56.078 1.00 37.72 266 GLU A C 1
ATOM 2103 O O . GLU A 1 266 ? -16.615 23.331 56.254 1.00 37.72 266 GLU A O 1
ATOM 2108 N N . LYS A 1 267 ? -18.454 22.788 55.075 1.00 42.03 267 LYS A N 1
ATOM 2109 C CA . LYS A 1 267 ? -17.737 22.246 53.932 1.00 42.03 267 LYS A CA 1
ATOM 2110 C C . LYS A 1 267 ? -16.979 23.413 53.313 1.00 42.03 267 LYS A C 1
ATOM 2112 O O . LYS A 1 267 ? -17.606 24.300 52.744 1.00 42.03 267 LYS A O 1
ATOM 2117 N N . ASN A 1 268 ? -15.656 23.392 53.444 1.00 37.25 268 ASN A N 1
ATOM 2118 C CA . ASN A 1 268 ? -14.772 24.192 52.615 1.00 37.25 268 ASN A CA 1
ATOM 2119 C C . ASN A 1 268 ? -15.231 24.041 51.164 1.00 37.25 268 ASN A C 1
ATOM 2121 O O . ASN A 1 268 ? -15.388 22.917 50.673 1.00 37.25 268 ASN A O 1
ATOM 2125 N N . GLY A 1 269 ? -15.498 25.184 50.533 1.00 38.97 269 GLY A N 1
ATOM 2126 C CA . GLY A 1 269 ? -15.726 25.277 49.106 1.00 38.97 269 GLY A CA 1
ATOM 2127 C C . GLY A 1 269 ? -14.604 24.552 48.382 1.00 38.97 269 GLY A C 1
ATOM 2128 O O . GLY A 1 269 ? -13.423 24.770 48.651 1.00 38.97 269 GLY A O 1
ATOM 2129 N N . PHE A 1 270 ? -15.003 23.646 47.500 1.00 38.25 270 PHE A N 1
ATOM 2130 C CA . PHE A 1 270 ? -14.154 23.191 46.420 1.00 38.25 270 PHE A CA 1
ATOM 2131 C C . PHE A 1 270 ? -13.936 24.415 45.529 1.00 38.25 270 PHE A C 1
ATOM 2133 O O . PHE A 1 270 ? -14.796 24.777 44.728 1.00 38.25 270 PHE A O 1
ATOM 2140 N N . ASP A 1 271 ? -12.823 25.099 45.764 1.00 42.53 271 ASP A N 1
ATOM 2141 C CA . ASP A 1 271 ? -12.263 26.076 44.850 1.00 42.53 271 ASP A CA 1
ATOM 2142 C C . ASP A 1 271 ? -11.755 25.281 43.641 1.00 42.53 271 ASP A C 1
ATOM 2144 O O . ASP A 1 271 ? -10.679 24.676 43.663 1.00 42.53 271 ASP A O 1
ATOM 2148 N N . ASN A 1 272 ? -12.609 25.152 42.622 1.00 40.75 272 ASN A N 1
ATOM 2149 C CA . ASN A 1 272 ? -12.195 24.649 41.322 1.00 40.75 272 ASN A CA 1
ATOM 2150 C C . ASN A 1 272 ? -11.312 25.729 40.704 1.00 40.75 272 ASN A C 1
ATOM 2152 O O . ASN A 1 272 ? -11.799 26.648 40.047 1.00 40.75 272 ASN A O 1
ATOM 2156 N N . GLY A 1 273 ? -10.007 25.589 40.925 1.00 38.72 273 GLY A N 1
ATOM 2157 C CA . GLY A 1 273 ? -8.998 26.290 40.160 1.00 38.72 273 GLY A CA 1
ATOM 2158 C C . GLY A 1 273 ? -9.234 26.051 38.673 1.00 38.72 273 GLY A C 1
ATOM 2159 O O . GLY A 1 273 ? -8.985 24.963 38.157 1.00 38.72 273 GLY A O 1
ATOM 2160 N N . SER A 1 274 ? -9.696 27.092 37.986 1.00 48.09 274 SER A N 1
ATOM 2161 C CA . SER A 1 274 ? -9.437 27.272 36.569 1.00 48.09 274 SER A CA 1
ATOM 2162 C C . SER A 1 274 ? -7.925 27.410 36.400 1.00 48.09 274 SER A C 1
ATOM 2164 O O . SER A 1 274 ? -7.347 28.461 36.683 1.00 48.09 274 SER A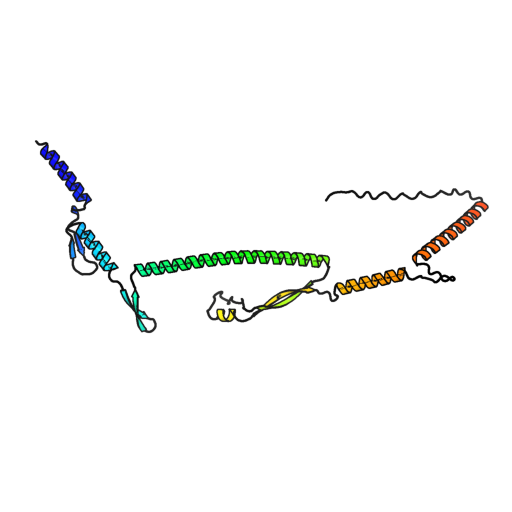 O 1
ATOM 2166 N N . ARG A 1 275 ? -7.287 26.322 35.982 1.00 44.50 275 ARG A N 1
ATOM 2167 C CA . ARG A 1 275 ? -5.969 26.332 35.358 1.00 44.50 275 ARG A CA 1
ATOM 2168 C C . ARG A 1 275 ? -6.085 25.599 34.031 1.00 44.50 275 ARG A C 1
ATOM 2170 O O . ARG A 1 275 ? -6.267 24.388 34.009 1.00 44.50 275 ARG A O 1
ATOM 2177 N N . ASP A 1 276 ? -6.029 26.409 32.985 1.00 44.19 276 ASP A N 1
ATOM 2178 C CA . ASP A 1 276 ? -5.28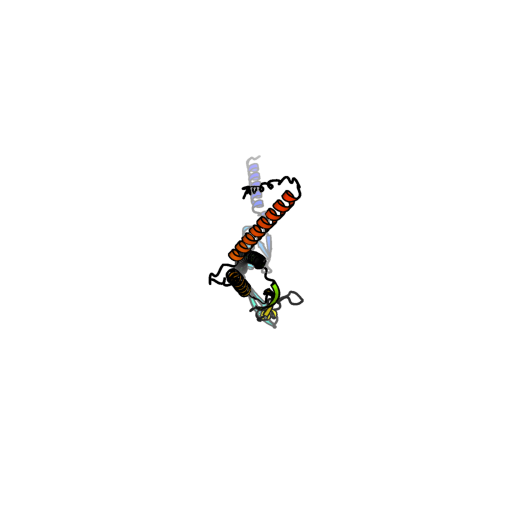5 26.195 31.748 1.00 44.19 276 ASP A CA 1
ATOM 2179 C C . ASP A 1 276 ? -5.502 24.876 30.991 1.00 44.19 276 ASP A C 1
ATOM 2181 O O . ASP A 1 276 ? -4.876 23.854 31.277 1.00 44.19 276 ASP A O 1
ATOM 2185 N N . ALA A 1 277 ? -6.316 24.971 29.936 1.00 42.53 277 ALA A N 1
ATOM 2186 C CA . ALA A 1 277 ? -5.972 24.543 28.578 1.00 42.53 277 ALA A CA 1
ATOM 2187 C C . ALA A 1 277 ? -6.789 25.369 27.572 1.00 42.53 277 ALA A C 1
ATOM 2189 O O . ALA A 1 277 ? -8.021 25.474 27.775 1.00 42.53 277 ALA A O 1
#

Foldseek 3Di:
DDVVVVVVVVVVVVVVVVCVVQVQVVPQDWDDAPPDDDTDTRGHDVVVVVSVVVSVCVVQVPPFDWDFDQPPVRDTDTDTRGGPVVVVVVVVVVVVVVVVVVVVVVVVVVVVVVVVVVVVVVVVVVVVVVVVVCVVLVFDKDKDKDKDWDQFDPPPDDPPNDDDPVVVVNRRHIDIDIDIDIDTPDPDDPVRVVVVVVVVVVVVVVVQQAQPDQDPVRDRDGPVVVVVVVVVVVVVVVVVVVVVVVVVCVVVVHDDDDDDDDDPDDPDDPPPDPDDD

pLDDT: mean 70.7, std 13.4, range [37.25, 92.12]

Solvent-accessible surface area (backbone atoms only — not comparable to full-atom values): 16569 Å² total; per-residue (Å²): 141,51,76,67,57,57,53,48,52,54,50,50,52,50,51,51,51,51,36,59,75,67,46,55,84,69,40,66,39,80,46,68,50,96,88,50,98,54,75,45,77,34,72,44,62,71,55,47,54,51,48,52,52,51,53,48,44,62,70,72,60,67,59,62,42,74,47,78,42,75,42,100,82,76,48,78,44,73,46,71,44,61,48,70,70,56,54,52,51,49,52,51,52,53,52,48,51,53,51,53,51,49,53,52,49,50,56,50,49,53,51,51,50,51,51,51,52,52,51,51,50,52,52,50,51,52,51,50,52,51,50,50,51,38,65,73,70,64,66,54,69,44,83,41,81,42,75,44,81,35,72,45,27,86,85,76,68,52,102,76,75,61,88,50,84,72,50,60,64,51,30,64,36,68,29,76,48,76,45,83,40,77,43,76,68,63,91,64,54,69,67,58,53,51,51,51,53,49,51,53,48,50,50,52,49,50,58,57,62,42,48,80,54,72,43,100,82,71,54,70,48,44,44,68,54,54,56,50,51,50,53,54,52,51,50,52,51,52,54,49,54,50,49,51,51,54,50,52,41,51,75,71,69,55,88,78,83,83,76,80,72,82,76,76,78,73,79,74,76,83,78,77,76,88,72,90,133

Sequence (277 aa):
MDDSQLKLDEILALLRRIAKTIGVDEFPANLQLLTGDRNIMIPNLPELILFVVRNIDAVSGKWPLEARMLGANGKETTLKLEDQSHAISEVFAALKVVAEDADASVNALVRLAAELISTKVSVLQGNEILRANKKFLGYQSTRRQRSIKLQFSPKIGGLDNKVDNYEMKQFFTPSTQQYLGYECVDKRDLMGIALRTLEDGEIARAAMFKPLIKDKKGKSSLTGDHIRETREAEKKKQDEEWKDFQGMLKKQGAKYRVSKGVKKREKNGFDNGSRDA

Nearest PDB structures (foldseek):
  1qgw-assembly1_B  TM=2.525E-01  e=2.502E+00  Rhodomonas sp. CS24
  7t7u-assembly1_A  TM=2.096E-01  e=1.956E+00  Chroomonas sp. M1627
  1qgw-assembly1_A  TM=2.116E-01  e=2.213E+00  Rhodomonas sp. CS24
  4lms-assembly1_A  TM=2.126E-01  e=5.234E+00  Chroomonas sp.